Protein AF-A0A413F8E6-F1 (afdb_monomer_lite)

Secondary structure (DSSP, 8-state):
-----SSSHHHHHHHHHHHHHHHHHHHHHHHHHHHHHHHHHHHHHHHHHHHHHHHHHHHHHHHHHHHHHHHHHHHHHHHHHHHHHHHHHHHHHHHHHHHHHHTT-HHHHHHHHHHHHHHHHHHHHHHTTSS-EEEETTEEEETTS-EEEESSS-THHHHHHHHHHTTS-HHHHHHHHHTT-EEEEEES-SEEEEETTEEEEESEEEETTTTEEEEEE-GGGTTHIIIIIIHHHHHHHHHHHTTSGGGSHHHHHHHHHHHHHHTT-GGGTTTHHHHTS-HHHHHHHHHHHHHH-HHHHHHH-HHHHHHHHHHHTTT-

Structure (mmCIF, N/CA/C/O backbone):
data_AF-A0A413F8E6-F1
#
_entry.id   AF-A0A413F8E6-F1
#
loop_
_atom_site.group_PDB
_atom_site.id
_atom_site.type_symbol
_atom_site.label_atom_id
_atom_site.label_alt_id
_atom_site.label_comp_id
_atom_site.label_asym_id
_atom_site.label_entity_id
_atom_site.label_seq_id
_atom_site.pdbx_PDB_ins_code
_atom_site.Cartn_x
_atom_site.Cartn_y
_atom_site.Cartn_z
_atom_site.occupancy
_atom_site.B_iso_or_equiv
_atom_site.auth_seq_id
_atom_site.auth_comp_id
_atom_site.auth_asym_id
_atom_site.auth_atom_id
_atom_site.pdbx_PDB_model_num
ATOM 1 N N . MET A 1 1 ? -100.009 40.152 126.227 1.00 40.09 1 MET A N 1
ATOM 2 C CA . MET A 1 1 ? -99.831 40.456 124.789 1.00 40.09 1 MET A CA 1
ATOM 3 C C . MET A 1 1 ? -98.619 39.690 124.263 1.00 40.09 1 MET A C 1
ATOM 5 O O . MET A 1 1 ? -97.500 40.041 124.607 1.00 40.09 1 MET A O 1
ATOM 9 N N . ARG A 1 2 ? -98.815 38.604 123.505 1.00 42.22 2 ARG A N 1
ATOM 10 C CA . ARG A 1 2 ? -97.745 37.887 122.786 1.00 42.22 2 ARG A CA 1
ATOM 11 C C . ARG A 1 2 ? -98.298 37.421 121.445 1.00 42.22 2 ARG A C 1
ATOM 13 O O . ARG A 1 2 ? -99.285 36.700 121.425 1.00 42.22 2 ARG A O 1
ATOM 20 N N . GLY A 1 3 ? -97.643 37.813 120.359 1.00 42.00 3 GLY A N 1
ATOM 21 C CA . GLY A 1 3 ? -97.913 37.279 119.028 1.00 42.00 3 GLY A CA 1
ATOM 22 C C . GLY A 1 3 ? -97.563 38.279 117.943 1.00 42.00 3 GLY A C 1
ATOM 23 O O . GLY A 1 3 ? -98.429 39.039 117.563 1.00 42.00 3 GLY A O 1
ATOM 24 N N . PHE A 1 4 ? -96.312 38.290 117.478 1.00 45.22 4 PHE A N 1
ATOM 25 C CA . PHE A 1 4 ? -95.905 38.770 116.146 1.00 45.22 4 PHE A CA 1
ATOM 26 C C . PHE A 1 4 ? -94.392 38.541 116.000 1.00 45.22 4 PHE A C 1
ATOM 28 O O . PHE A 1 4 ? -93.613 39.382 116.427 1.00 45.22 4 PHE A O 1
ATOM 35 N N . ARG A 1 5 ? -93.968 37.375 115.483 1.00 46.56 5 ARG A N 1
ATOM 36 C CA . ARG A 1 5 ? -92.623 37.092 114.912 1.00 46.56 5 ARG A CA 1
ATOM 37 C C . ARG A 1 5 ? -92.537 35.608 114.514 1.00 46.56 5 ARG A C 1
ATOM 39 O O . ARG A 1 5 ? -91.960 34.803 115.228 1.00 46.56 5 ARG A O 1
ATOM 46 N N . ALA A 1 6 ? -93.168 35.224 113.404 1.00 45.97 6 ALA A N 1
ATOM 47 C CA . ALA A 1 6 ? -92.981 33.875 112.837 1.00 45.97 6 ALA A CA 1
ATOM 48 C C . ALA A 1 6 ? -93.139 33.780 111.305 1.00 45.97 6 ALA A C 1
ATOM 50 O O . ALA A 1 6 ? -92.842 32.739 110.736 1.00 45.97 6 ALA A O 1
ATOM 51 N N . LYS A 1 7 ? -93.571 34.839 110.599 1.00 47.84 7 LYS A N 1
ATOM 52 C CA . LYS A 1 7 ? -93.901 34.745 109.160 1.00 47.84 7 LYS A CA 1
ATOM 53 C C . LYS A 1 7 ? -92.809 35.198 108.176 1.00 47.84 7 LYS A C 1
ATOM 55 O O . LYS A 1 7 ? -92.974 34.976 106.986 1.00 47.84 7 LYS A O 1
ATOM 60 N N . TYR A 1 8 ? -91.686 35.759 108.635 1.00 47.84 8 TYR A N 1
ATOM 61 C CA . TYR A 1 8 ? -90.626 36.271 107.740 1.00 47.84 8 TYR A CA 1
ATOM 62 C C . TYR A 1 8 ? -89.429 35.320 107.533 1.00 47.84 8 TYR A C 1
ATOM 64 O O . TYR A 1 8 ? -88.616 35.562 106.650 1.00 47.84 8 TYR A O 1
ATOM 72 N N . GLY A 1 9 ? -89.323 34.223 108.294 1.00 43.31 9 GLY A N 1
ATOM 73 C CA . GLY A 1 9 ? -88.196 33.280 108.181 1.00 43.31 9 GLY A CA 1
ATOM 74 C C . GLY A 1 9 ? -88.342 32.234 107.069 1.00 43.31 9 GLY A C 1
ATOM 75 O O . GLY A 1 9 ? -87.343 31.791 106.513 1.00 43.31 9 GLY A O 1
ATOM 76 N N . ALA A 1 10 ? -89.574 31.858 106.710 1.00 48.38 10 ALA A N 1
ATOM 77 C CA . ALA A 1 10 ? -89.819 30.761 105.771 1.00 48.38 10 ALA A CA 1
ATOM 78 C C . ALA A 1 10 ? -89.555 31.144 104.302 1.00 48.38 10 ALA A C 1
ATOM 80 O O . ALA A 1 10 ? -88.952 30.363 103.578 1.00 48.38 10 ALA A O 1
ATOM 81 N N . GLY A 1 11 ? -89.934 32.358 103.875 1.00 47.66 11 GLY A N 1
ATOM 82 C CA . GLY A 1 11 ? -89.784 32.796 102.477 1.00 47.66 11 GLY A CA 1
ATOM 83 C C . GLY A 1 11 ? -88.332 33.025 102.039 1.00 47.66 11 GLY A C 1
ATOM 84 O O . GLY A 1 11 ? -87.973 32.727 100.901 1.00 47.66 11 GLY A O 1
ATOM 85 N N . ILE A 1 12 ? -87.480 33.494 102.957 1.00 54.41 12 ILE A N 1
ATOM 86 C CA . ILE A 1 12 ? -86.051 33.735 102.698 1.00 54.41 12 ILE A CA 1
ATOM 87 C C . ILE A 1 12 ? -85.300 32.403 102.554 1.00 54.41 12 ILE A C 1
ATOM 89 O O . ILE A 1 12 ? -84.451 32.265 101.676 1.00 54.41 12 ILE A O 1
ATOM 93 N N . LEU A 1 13 ? -85.658 31.397 103.361 1.00 50.94 13 LEU A N 1
ATOM 94 C CA . LEU A 1 13 ? -85.017 30.082 103.329 1.00 50.94 13 LEU A CA 1
ATOM 95 C C . LEU A 1 13 ? -85.320 29.322 102.025 1.00 50.94 13 LEU A C 1
ATOM 97 O O . LEU A 1 13 ? -84.423 28.725 101.435 1.00 50.94 13 LEU A O 1
ATOM 101 N N . THR A 1 14 ? -86.562 29.391 101.534 1.00 55.16 14 THR A N 1
ATOM 102 C CA . THR A 1 14 ? -86.954 28.777 100.253 1.00 55.16 14 THR A CA 1
ATOM 103 C C . THR A 1 14 ? -86.332 29.471 99.041 1.00 55.16 14 THR A C 1
ATOM 105 O O . THR A 1 14 ? -85.928 28.791 98.101 1.00 55.16 14 THR A O 1
ATOM 108 N N . GLY A 1 15 ? -86.194 30.803 99.062 1.00 51.78 15 GLY A N 1
ATOM 109 C CA . GLY A 1 15 ? -85.531 31.546 97.982 1.00 51.78 15 GLY A CA 1
ATOM 110 C C . GLY A 1 15 ? -84.029 31.256 97.893 1.00 51.78 15 GLY A C 1
ATOM 111 O O . GLY A 1 15 ? -83.499 31.073 96.799 1.00 51.78 15 GLY A O 1
ATOM 112 N N . LEU A 1 16 ? -83.355 31.135 99.042 1.00 54.03 16 LEU A N 1
ATOM 113 C CA . LEU A 1 16 ? -81.929 30.796 99.104 1.00 54.03 16 LEU A CA 1
ATOM 114 C C . LEU A 1 16 ? -81.643 29.359 98.649 1.00 54.03 16 LEU A C 1
ATOM 116 O O . LEU A 1 16 ? -80.657 29.138 97.951 1.00 54.03 16 LEU A O 1
ATOM 120 N N . MET A 1 17 ? -82.508 28.391 98.978 1.00 52.16 17 MET A N 1
ATOM 121 C CA . MET A 1 17 ? -82.349 27.016 98.487 1.00 52.16 17 MET A CA 1
ATOM 122 C C . MET A 1 17 ? -82.564 26.901 96.975 1.00 52.16 17 MET A C 1
ATOM 124 O O . MET A 1 17 ? -81.787 26.226 96.305 1.00 52.16 17 MET A O 1
ATOM 128 N N . ALA A 1 18 ? -83.569 27.582 96.416 1.00 53.00 18 ALA A N 1
ATOM 129 C CA . ALA A 1 18 ? -83.798 27.577 94.970 1.00 53.00 18 ALA A CA 1
ATOM 130 C C . ALA A 1 18 ? -82.623 28.21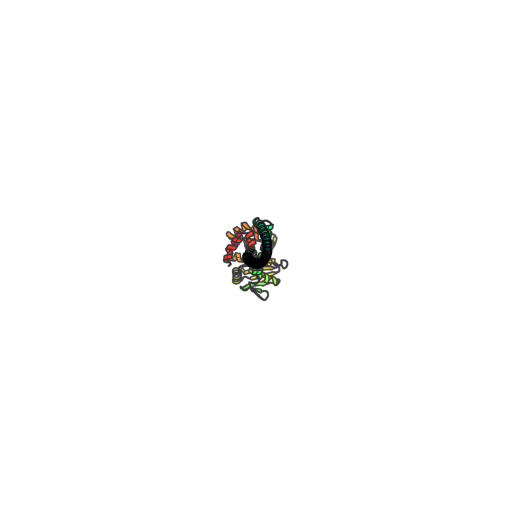7 94.206 1.00 53.00 18 ALA A C 1
ATOM 132 O O . ALA A 1 18 ? -82.167 27.665 93.207 1.00 53.00 18 ALA A O 1
ATOM 133 N N . ALA A 1 19 ? -82.073 29.325 94.715 1.00 54.56 19 ALA A N 1
ATOM 134 C CA . ALA A 1 19 ? -80.882 29.953 94.147 1.00 54.56 19 ALA A CA 1
ATOM 135 C C . ALA A 1 19 ? -79.641 29.048 94.248 1.00 54.56 19 ALA A C 1
ATOM 137 O O . ALA A 1 19 ? -78.890 28.939 93.284 1.00 54.56 19 ALA A O 1
ATOM 138 N N . ALA A 1 20 ? -79.446 28.344 95.368 1.00 54.16 20 ALA A N 1
ATOM 139 C CA . ALA A 1 20 ? -78.333 27.410 95.537 1.00 54.16 20 ALA A CA 1
ATOM 140 C C . ALA A 1 20 ? -78.411 26.216 94.568 1.00 54.16 20 ALA A C 1
ATOM 142 O O . ALA A 1 20 ? -77.397 25.838 93.986 1.00 54.16 20 ALA A O 1
ATOM 143 N N . VAL A 1 21 ? -79.606 25.659 94.339 1.00 55.94 21 VAL A N 1
ATOM 144 C CA . VAL A 1 21 ? -79.819 24.560 93.380 1.00 55.94 21 VAL A CA 1
ATOM 145 C C . VAL A 1 21 ? -79.590 25.024 91.940 1.00 55.94 21 VAL A C 1
ATOM 147 O O . VAL A 1 21 ? -78.947 24.315 91.171 1.00 55.94 21 VAL A O 1
ATOM 150 N N . VAL A 1 22 ? -80.044 26.227 91.578 1.00 54.88 22 VAL A N 1
ATOM 151 C CA . VAL A 1 22 ? -79.803 26.806 90.246 1.00 54.88 22 VAL A CA 1
ATOM 152 C C . VAL A 1 22 ? -78.316 27.116 90.037 1.00 54.88 22 VAL A C 1
ATOM 154 O O . VAL A 1 22 ? -77.774 26.779 88.989 1.00 54.88 22 VAL A O 1
ATOM 15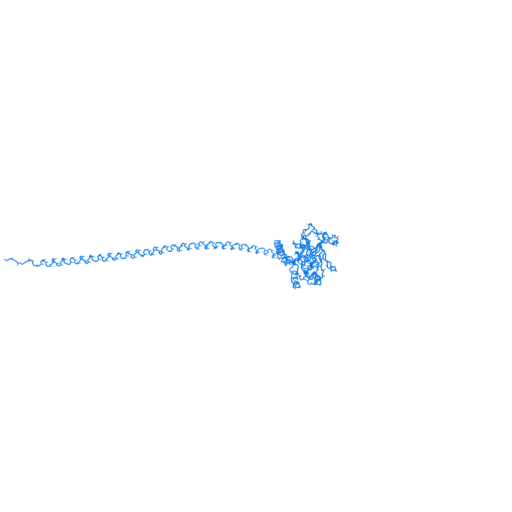7 N N . CYS A 1 23 ? -77.620 27.664 91.036 1.00 53.12 23 CYS A N 1
ATOM 158 C CA . CYS A 1 23 ? -76.175 27.901 90.960 1.00 53.12 23 CYS A CA 1
ATOM 159 C C . CYS A 1 23 ? -75.368 26.596 90.853 1.00 53.12 23 CYS A C 1
ATOM 161 O O . CYS A 1 23 ? -74.411 26.539 90.084 1.00 53.12 23 CYS A O 1
ATOM 163 N N . LEU A 1 24 ? -75.765 25.535 91.567 1.00 52.25 24 LEU A N 1
ATOM 164 C CA . LEU A 1 24 ? -75.141 24.211 91.454 1.00 52.25 24 LEU A CA 1
ATOM 165 C C . LEU A 1 24 ? -75.421 23.551 90.096 1.00 52.25 24 LEU A C 1
ATOM 167 O O . LEU A 1 24 ? -74.525 22.935 89.526 1.00 52.25 24 LEU A O 1
ATOM 171 N N . ALA A 1 25 ? -76.626 23.716 89.544 1.00 53.84 25 ALA A N 1
ATOM 172 C CA . ALA A 1 25 ? -76.980 23.208 88.220 1.00 53.84 25 ALA A CA 1
ATOM 173 C C . ALA A 1 25 ? -76.239 23.950 87.092 1.00 53.84 25 ALA A C 1
ATOM 175 O O . ALA A 1 25 ? -75.743 23.313 86.166 1.00 53.84 25 ALA A O 1
ATOM 176 N N . ILE A 1 26 ? -76.102 25.278 87.189 1.00 57.34 26 ILE A N 1
ATOM 177 C CA . ILE A 1 26 ? -75.345 26.095 86.227 1.00 57.34 26 ILE A CA 1
ATOM 178 C C . ILE A 1 26 ? -73.843 25.795 86.325 1.00 57.34 26 ILE A C 1
ATOM 180 O O . ILE A 1 26 ? -73.202 25.598 85.296 1.00 57.34 26 ILE A O 1
ATOM 184 N N . GLY A 1 27 ? -73.291 25.690 87.540 1.00 57.28 27 GLY A N 1
ATOM 185 C CA . GLY A 1 27 ? -71.887 25.327 87.753 1.00 57.28 27 GLY A CA 1
ATOM 186 C C . GLY A 1 27 ? -71.560 23.907 87.279 1.00 57.28 27 GLY A C 1
ATOM 187 O O . GLY A 1 27 ? -70.528 23.690 86.648 1.00 57.28 27 GLY A O 1
ATOM 188 N N . GLY A 1 28 ? -72.470 22.952 87.501 1.00 57.50 28 GLY A N 1
ATOM 189 C CA . GLY A 1 28 ? -72.354 21.586 86.984 1.00 57.50 28 GLY A CA 1
ATOM 190 C C . GLY A 1 28 ? -72.441 21.514 85.457 1.00 57.50 28 GLY A C 1
ATOM 191 O O . GLY A 1 28 ? -71.653 20.807 84.834 1.00 57.50 28 GLY A O 1
ATOM 192 N N . TYR A 1 29 ? -73.338 22.288 84.838 1.00 59.06 29 TYR A N 1
ATOM 193 C CA . TYR A 1 29 ? -73.457 22.371 83.379 1.00 59.06 29 TYR A CA 1
ATOM 194 C C . TYR A 1 29 ? -72.241 23.052 82.735 1.00 59.06 29 TYR A C 1
ATOM 196 O O . TYR A 1 29 ? -71.747 22.580 81.714 1.00 59.06 29 TYR A O 1
ATOM 204 N N . GLN A 1 30 ? -71.699 24.109 83.349 1.00 61.72 30 GLN A N 1
ATOM 205 C CA . GLN A 1 30 ? -70.460 24.745 82.892 1.00 61.72 30 GLN A CA 1
ATOM 206 C C . GLN A 1 30 ? -69.264 23.787 82.983 1.00 61.72 30 GLN A C 1
ATOM 208 O O . GLN A 1 30 ? -68.543 23.641 81.997 1.00 61.72 30 GLN A O 1
ATOM 213 N N . ALA A 1 31 ? -69.100 23.063 84.095 1.00 62.00 31 ALA A N 1
ATOM 214 C CA . ALA A 1 31 ? -68.043 22.059 84.249 1.00 62.00 31 ALA A CA 1
ATOM 215 C C . ALA A 1 31 ? -68.184 20.888 83.255 1.00 62.00 31 ALA A C 1
ATOM 217 O O . ALA A 1 31 ? -67.192 20.420 82.692 1.00 62.00 31 ALA A O 1
ATOM 218 N N . TYR A 1 32 ? -69.415 20.445 82.982 1.00 61.56 32 TYR A N 1
ATOM 219 C CA . TYR A 1 32 ? -69.702 19.434 81.963 1.00 61.56 32 TYR A CA 1
ATOM 220 C C . TYR A 1 32 ? -69.404 19.943 80.541 1.00 61.56 32 TYR A C 1
ATOM 222 O O . TYR A 1 32 ? -68.789 19.243 79.744 1.00 61.56 32 TYR A O 1
ATOM 230 N N . SER A 1 33 ? -69.764 21.192 80.228 1.00 69.06 33 SER A N 1
ATOM 231 C CA . SER A 1 33 ? -69.481 21.789 78.916 1.00 69.06 33 SER A CA 1
ATOM 232 C C . SER A 1 33 ? -67.978 21.971 78.664 1.00 69.06 33 SER A C 1
ATOM 234 O O . SER A 1 33 ? -67.506 21.679 77.571 1.00 69.06 33 SER A O 1
ATOM 236 N N . GLN A 1 34 ? -67.210 22.359 79.690 1.00 70.81 34 GLN A N 1
ATOM 237 C CA . GLN A 1 34 ? -65.753 22.501 79.608 1.00 70.81 34 GLN A CA 1
ATOM 238 C C . GLN A 1 34 ? -65.044 21.150 79.456 1.00 70.81 34 GLN A C 1
ATOM 240 O O . GLN A 1 34 ? -64.086 21.041 78.695 1.00 70.81 34 GLN A O 1
ATOM 245 N N . THR A 1 35 ? -65.518 20.106 80.141 1.00 69.12 35 THR A N 1
ATOM 246 C CA . THR A 1 35 ? -64.958 18.749 80.001 1.00 69.12 35 THR A CA 1
ATOM 247 C C . THR A 1 35 ? -65.273 18.135 78.638 1.00 69.12 35 THR A C 1
ATOM 249 O O . THR A 1 35 ? -64.399 17.503 78.049 1.00 69.12 35 THR A O 1
ATOM 252 N N . LEU A 1 36 ? -66.469 18.374 78.095 1.00 71.62 36 LEU A N 1
ATOM 253 C CA . LEU A 1 36 ? -66.832 17.945 76.743 1.00 71.62 36 LEU A CA 1
ATOM 254 C C . LEU A 1 36 ? -65.993 18.659 75.671 1.00 71.62 36 LEU A C 1
ATOM 256 O O . LEU A 1 36 ? -65.520 18.020 74.733 1.00 71.62 36 LEU A O 1
ATOM 260 N N . GLN A 1 37 ? -65.762 19.964 75.832 1.00 73.62 37 GLN A N 1
ATOM 261 C CA . GLN A 1 37 ? -64.910 20.744 74.933 1.00 73.62 37 GLN A CA 1
ATOM 262 C C . GLN A 1 37 ? -63.448 20.267 74.984 1.00 73.62 37 GLN A C 1
ATOM 264 O O . GLN A 1 37 ? -62.845 20.030 73.941 1.00 73.62 37 GLN A O 1
ATOM 269 N N . ALA A 1 38 ? -62.912 20.002 76.180 1.00 67.12 38 ALA A N 1
ATOM 270 C CA . ALA A 1 38 ? -61.570 19.441 76.344 1.00 67.12 38 ALA A CA 1
ATOM 271 C C . ALA A 1 38 ? -61.426 18.037 75.721 1.00 67.12 38 ALA A C 1
ATOM 273 O O . ALA A 1 38 ? -60.371 17.698 75.189 1.00 67.12 38 ALA A O 1
ATOM 274 N N . GLN A 1 39 ? -62.480 17.213 75.751 1.00 69.31 39 GLN A N 1
ATOM 275 C CA . GLN A 1 39 ? -62.485 15.911 75.073 1.00 69.31 39 GLN A CA 1
ATOM 276 C C . GLN A 1 39 ? -62.471 16.049 73.547 1.00 69.31 39 GLN A C 1
ATOM 278 O O . GLN A 1 39 ? -61.770 15.290 72.881 1.00 69.31 39 GLN A O 1
ATOM 283 N N . GLN A 1 40 ? -63.206 17.016 72.994 1.00 72.50 40 GLN A N 1
ATOM 284 C CA . GLN A 1 40 ? -63.197 17.295 71.556 1.00 72.50 40 GLN A CA 1
ATOM 285 C C . GLN A 1 40 ? -61.833 17.814 71.086 1.00 72.50 40 GLN A C 1
ATOM 287 O O . GLN A 1 40 ? -61.318 17.339 70.076 1.00 72.50 40 GLN A O 1
ATOM 292 N N . GLU A 1 41 ? -61.223 18.727 71.844 1.00 72.81 41 GLU A N 1
ATOM 293 C CA . GLU A 1 41 ? -59.879 19.245 71.566 1.00 72.81 41 GLU A CA 1
ATOM 294 C C . GLU A 1 41 ? -58.824 18.133 71.630 1.00 72.81 41 GLU A C 1
ATOM 296 O O . GLU A 1 41 ? -57.985 18.031 70.738 1.00 72.81 41 GLU A O 1
ATOM 301 N N . LEU A 1 42 ? -58.897 17.242 72.627 1.00 70.81 42 LEU A N 1
ATOM 302 C CA . LEU A 1 42 ? -57.990 16.097 72.742 1.00 70.81 42 LEU A CA 1
ATOM 303 C C . LEU A 1 42 ? -58.108 15.140 71.547 1.00 70.81 42 LEU A C 1
ATOM 305 O O . LEU A 1 42 ? -57.097 14.625 71.070 1.00 70.81 42 LEU A O 1
ATOM 309 N N . GLU A 1 43 ? -59.322 14.890 71.060 1.00 73.25 43 GLU A N 1
ATOM 310 C CA . GLU A 1 43 ? -59.543 13.993 69.923 1.00 73.25 43 GLU A CA 1
ATOM 311 C C . GLU A 1 43 ? -59.032 14.606 68.609 1.00 73.25 43 GLU A C 1
ATOM 313 O O . GLU A 1 43 ? -58.372 13.922 67.826 1.00 73.25 43 GLU A O 1
ATOM 318 N N . GLN A 1 44 ? -59.227 15.916 68.414 1.00 75.00 44 GLN A N 1
ATOM 319 C CA . GLN A 1 44 ? -58.622 16.664 67.304 1.00 75.00 44 GLN A CA 1
ATOM 320 C C . GLN A 1 44 ? -57.092 16.653 67.373 1.00 75.00 44 GLN A C 1
ATOM 322 O O . GLN A 1 44 ? -56.422 16.488 66.350 1.00 75.00 44 GLN A O 1
ATOM 327 N N . LEU A 1 45 ? -56.526 16.781 68.576 1.00 73.75 45 LEU A N 1
ATOM 328 C CA . LEU A 1 45 ? -55.081 16.740 68.774 1.00 73.75 45 LEU A CA 1
ATOM 329 C C . LEU A 1 45 ? -54.514 15.361 68.430 1.00 73.75 45 LEU A C 1
ATOM 331 O O . LEU A 1 45 ? -53.522 15.282 67.719 1.00 73.75 45 LEU A O 1
ATOM 335 N N . LYS A 1 46 ? -55.169 14.272 68.852 1.00 71.69 46 LYS A N 1
ATOM 336 C CA . LYS A 1 46 ? -54.774 12.903 68.471 1.00 71.69 46 LYS A CA 1
ATOM 337 C C . LYS A 1 46 ? -54.834 12.684 66.965 1.00 71.69 46 LYS A C 1
ATOM 339 O O . LYS A 1 46 ? -53.963 12.022 66.415 1.00 71.69 46 LYS A O 1
ATOM 344 N N . GLN A 1 47 ? -55.859 13.215 66.303 1.00 79.69 47 GLN A N 1
ATOM 345 C CA . GLN A 1 47 ? -55.991 13.099 64.854 1.00 79.69 47 GLN A CA 1
ATOM 346 C C . GLN A 1 47 ? -54.887 13.879 64.131 1.00 79.69 47 GLN A C 1
ATOM 348 O O . GLN A 1 47 ? -54.310 13.372 63.175 1.00 79.69 47 GLN A O 1
ATOM 353 N N . THR A 1 48 ? -54.541 15.062 64.641 1.00 78.69 48 THR A N 1
ATOM 354 C CA . THR A 1 48 ? -53.421 15.867 64.137 1.00 78.69 48 THR A CA 1
ATOM 355 C C . THR A 1 48 ? -52.084 15.169 64.375 1.00 78.69 48 THR A C 1
ATOM 357 O O . THR A 1 48 ? -51.249 15.148 63.482 1.00 78.69 48 THR A O 1
ATOM 360 N N . VAL A 1 49 ? -51.878 14.569 65.552 1.00 78.38 49 VAL A N 1
ATOM 361 C CA . VAL A 1 49 ? -50.665 13.797 65.864 1.00 78.38 49 VAL A CA 1
ATOM 362 C C . VAL A 1 49 ? -50.525 12.621 64.907 1.00 78.38 49 VAL A C 1
ATOM 364 O O . VAL A 1 49 ? -49.468 12.489 64.312 1.00 78.38 49 VAL A O 1
ATOM 367 N N . ARG A 1 50 ? -51.594 11.854 64.663 1.00 78.81 50 ARG A N 1
ATOM 368 C CA . ARG A 1 50 ? -51.567 10.756 63.682 1.00 78.81 50 ARG A CA 1
ATOM 369 C C . ARG A 1 50 ? -51.240 11.238 62.274 1.00 78.81 50 ARG A C 1
ATOM 371 O O . ARG A 1 50 ? -50.383 10.665 61.629 1.00 78.81 50 ARG A O 1
ATOM 378 N N . GLN A 1 51 ? -51.860 12.330 61.825 1.00 84.50 51 GLN A N 1
ATOM 379 C CA . GLN A 1 51 ? -51.527 12.922 60.524 1.00 84.50 51 GLN A CA 1
ATOM 380 C C . GLN A 1 51 ? -50.063 13.360 60.447 1.00 84.50 51 GLN A C 1
ATOM 382 O O . GLN A 1 51 ? -49.435 13.213 59.408 1.00 84.50 51 GLN A O 1
ATOM 387 N N . LYS A 1 52 ? -49.514 13.899 61.540 1.00 78.06 52 LYS A N 1
ATOM 388 C CA . LYS A 1 52 ? -48.107 14.297 61.604 1.00 78.06 52 LYS A CA 1
ATOM 389 C C . LYS A 1 52 ? -47.165 13.102 61.673 1.00 78.06 52 LYS A C 1
ATOM 391 O O . LYS A 1 52 ? -46.085 13.203 61.116 1.00 78.06 52 LYS A O 1
ATOM 396 N N . GLU A 1 53 ? -47.557 12.011 62.322 1.00 80.88 53 GLU A N 1
ATOM 397 C CA . GLU A 1 53 ? -46.827 10.738 62.306 1.00 80.88 53 GLU A CA 1
ATOM 398 C C . GLU A 1 53 ? -46.802 10.159 60.883 1.00 80.88 53 GLU A C 1
ATOM 400 O O . GLU A 1 53 ? -45.720 9.899 60.370 1.00 80.88 53 GLU A O 1
ATOM 405 N N . ASP A 1 54 ? -47.949 10.107 60.196 1.00 85.81 54 ASP A N 1
ATOM 406 C CA . ASP A 1 54 ? -48.046 9.640 58.805 1.00 85.81 54 ASP A CA 1
ATOM 407 C C . ASP A 1 54 ? -47.219 10.518 57.835 1.00 85.81 54 ASP A C 1
ATOM 409 O O . ASP A 1 54 ? -46.536 10.012 56.945 1.00 85.81 54 ASP A O 1
ATOM 413 N N . GLU A 1 55 ? -47.249 11.849 58.002 1.00 82.06 55 GLU A N 1
ATOM 414 C CA . GLU A 1 55 ? -46.410 12.780 57.227 1.00 82.06 55 GLU A CA 1
ATOM 415 C C . GLU A 1 55 ? -44.911 12.565 57.497 1.00 82.06 55 GLU A C 1
ATOM 417 O O . GLU A 1 55 ? -44.091 12.709 56.590 1.00 82.06 55 GLU A O 1
ATOM 422 N N . LEU A 1 56 ? -44.540 12.248 58.739 1.00 82.75 56 LEU A N 1
ATOM 423 C CA . LEU A 1 56 ? -43.147 12.052 59.137 1.00 82.75 56 LEU A CA 1
ATOM 424 C C . LEU A 1 56 ? -42.596 10.724 58.612 1.00 82.75 56 LEU A C 1
ATOM 426 O O . LEU A 1 56 ? -41.449 10.691 58.169 1.00 82.75 56 LEU A O 1
ATOM 430 N N . ASP A 1 57 ? -43.424 9.680 58.593 1.00 87.56 57 ASP A N 1
ATOM 431 C CA . ASP A 1 57 ? -43.106 8.397 57.965 1.00 87.56 57 ASP A CA 1
ATOM 432 C C . ASP A 1 57 ? -42.904 8.576 56.451 1.00 87.56 57 ASP A C 1
ATOM 434 O O . ASP A 1 57 ? -41.869 8.180 55.916 1.00 87.56 57 ASP A O 1
ATOM 438 N N . HIS A 1 58 ? -43.802 9.298 55.769 1.00 86.56 58 HIS A N 1
ATOM 439 C CA . HIS A 1 58 ? -43.651 9.588 54.337 1.00 86.56 58 HIS A CA 1
ATOM 440 C C . HIS A 1 58 ? -42.376 10.389 54.019 1.00 86.56 58 HIS A C 1
ATOM 442 O O . HIS A 1 58 ? -41.671 10.100 53.053 1.00 86.56 58 HIS A O 1
ATOM 448 N N . LEU A 1 59 ? -42.055 11.412 54.817 1.00 80.19 59 LEU A N 1
ATOM 449 C CA . LEU A 1 59 ? -40.825 12.195 54.641 1.00 80.19 59 LEU A CA 1
ATOM 450 C C . LEU A 1 59 ? -39.565 11.374 54.944 1.00 80.19 59 LEU A C 1
ATOM 452 O O . LEU A 1 59 ? -38.508 11.631 54.363 1.00 80.19 59 LEU A O 1
ATOM 456 N N . SER A 1 60 ? -39.657 10.407 55.859 1.00 85.19 60 SER A N 1
ATOM 457 C CA . SER A 1 60 ? -38.574 9.466 56.135 1.00 85.19 60 SER A CA 1
ATOM 458 C C . SER A 1 60 ? -38.303 8.580 54.919 1.00 85.19 60 SER A C 1
ATOM 460 O O . SER A 1 60 ? -37.145 8.456 54.513 1.00 85.19 60 SER A O 1
ATOM 462 N N . ASP A 1 61 ? -39.355 8.043 54.300 1.00 87.69 61 ASP A N 1
ATOM 463 C CA . ASP A 1 61 ? -39.256 7.223 53.090 1.00 87.69 61 ASP A CA 1
ATOM 464 C C . ASP A 1 61 ? -38.688 8.027 51.906 1.00 87.69 61 ASP A C 1
ATOM 466 O O . ASP A 1 61 ? -37.760 7.576 51.232 1.00 87.69 61 ASP A O 1
ATOM 470 N N . GLU A 1 62 ? -39.162 9.261 51.687 1.00 84.06 62 GLU A N 1
ATOM 471 C CA . GLU A 1 62 ? -38.615 10.152 50.649 1.00 84.06 62 GLU A CA 1
ATOM 472 C C . GLU A 1 62 ? -37.135 10.470 50.878 1.00 84.06 62 GLU A C 1
ATOM 474 O O . GLU A 1 62 ? -36.341 10.496 49.936 1.00 84.06 62 GLU A O 1
ATOM 479 N N . ARG A 1 63 ? -36.737 10.704 52.133 1.00 82.44 63 ARG A N 1
ATOM 480 C CA . ARG A 1 63 ? -35.339 10.975 52.473 1.00 82.44 63 ARG A CA 1
ATOM 481 C C . ARG A 1 63 ? -34.449 9.763 52.211 1.00 82.44 63 ARG A C 1
ATOM 483 O O . ARG A 1 63 ? -33.310 9.949 51.786 1.00 82.44 63 ARG A O 1
ATOM 490 N N . GLN A 1 64 ? -34.939 8.553 52.474 1.00 85.44 64 GLN A N 1
ATOM 491 C CA . GLN A 1 64 ? -34.202 7.331 52.169 1.00 85.44 64 GLN A CA 1
ATOM 492 C C . GLN A 1 64 ? -34.040 7.152 50.655 1.00 85.44 64 GLN A C 1
ATOM 494 O O . GLN A 1 64 ? -32.924 6.931 50.194 1.00 85.44 64 GLN A O 1
ATOM 499 N N . LEU A 1 65 ? -35.111 7.352 49.883 1.00 86.06 65 LEU A N 1
ATOM 500 C CA . LEU A 1 65 ? -35.063 7.271 48.423 1.00 86.06 65 LEU A CA 1
ATOM 501 C C . LEU A 1 65 ? -34.082 8.290 47.820 1.00 86.06 65 LEU A C 1
ATOM 503 O O . LEU A 1 65 ? -33.308 7.958 46.926 1.00 86.06 65 LEU A O 1
ATOM 507 N N . LEU A 1 66 ? -34.079 9.528 48.325 1.00 80.75 66 LEU A N 1
ATOM 508 C CA . LEU A 1 66 ? -33.130 10.557 47.894 1.00 80.75 66 LEU A CA 1
ATOM 509 C C . LEU A 1 66 ? -31.678 10.189 48.227 1.00 80.75 66 LEU A C 1
ATOM 511 O O . LEU A 1 66 ? -30.788 10.500 47.441 1.00 80.75 66 LEU A O 1
ATOM 515 N N . ALA A 1 67 ? -31.428 9.539 49.367 1.00 81.31 67 ALA A N 1
ATOM 516 C CA . ALA A 1 67 ? -30.090 9.072 49.726 1.00 81.31 67 ALA A CA 1
ATOM 517 C C . ALA A 1 67 ? -29.606 7.967 48.772 1.00 81.31 67 ALA A C 1
ATOM 519 O O . ALA A 1 67 ? -28.491 8.054 48.271 1.00 81.31 67 ALA A O 1
ATOM 520 N N . GLU A 1 68 ? -30.466 6.999 48.447 1.00 84.75 68 GLU A N 1
ATOM 521 C CA . GLU A 1 68 ? -30.159 5.937 47.477 1.00 84.75 68 GLU A CA 1
ATOM 522 C C . GLU A 1 68 ? -29.869 6.515 46.078 1.00 84.75 68 GLU A C 1
ATOM 524 O O . GLU A 1 68 ? -28.882 6.149 45.444 1.00 84.75 68 GLU A O 1
ATOM 529 N N . GLN A 1 69 ? -30.661 7.496 45.626 1.00 83.19 69 GLN A N 1
ATOM 530 C CA . GLN A 1 69 ? -30.415 8.200 44.360 1.00 83.19 69 GLN A CA 1
ATOM 531 C C . GLN A 1 69 ? -29.108 9.004 44.366 1.00 83.19 69 GLN A C 1
ATOM 533 O O . GLN A 1 69 ? -28.436 9.092 43.338 1.00 83.19 69 GLN A O 1
ATOM 538 N N . MET A 1 70 ? -28.741 9.614 45.498 1.00 74.50 70 MET A N 1
ATOM 539 C CA . MET A 1 70 ? -27.462 10.317 45.634 1.00 74.50 70 MET A CA 1
ATOM 540 C C . MET A 1 70 ? -26.274 9.353 45.559 1.00 74.50 70 MET A C 1
ATOM 542 O O . MET A 1 70 ? -25.305 9.672 44.871 1.00 74.50 70 MET A O 1
ATOM 546 N N . ASP A 1 71 ? -26.367 8.185 46.199 1.00 81.19 71 ASP A N 1
ATOM 547 C CA . ASP A 1 71 ? -25.327 7.152 46.156 1.00 81.19 71 ASP A CA 1
ATOM 548 C C . ASP A 1 71 ? -25.141 6.601 44.727 1.00 81.19 71 ASP A C 1
ATOM 550 O O . ASP A 1 71 ? -24.009 6.446 44.257 1.00 81.19 71 ASP A O 1
ATOM 554 N N . GLU A 1 72 ? -26.235 6.362 43.990 1.00 81.31 72 GLU A N 1
ATOM 555 C CA . GLU A 1 72 ? -26.180 5.956 42.576 1.00 81.31 72 GLU A CA 1
ATOM 556 C C . GLU A 1 72 ? -25.518 7.024 41.692 1.00 81.31 72 GLU A C 1
ATOM 558 O O . GLU A 1 72 ? -24.657 6.708 40.864 1.00 81.31 72 GLU A O 1
ATOM 563 N N . LEU A 1 73 ? -25.866 8.299 41.894 1.00 78.56 73 LEU A N 1
ATOM 564 C CA . LEU A 1 73 ? -25.291 9.412 41.140 1.00 78.56 73 LEU A CA 1
ATOM 565 C C . LEU A 1 73 ? -23.798 9.608 41.456 1.00 78.56 73 LEU A C 1
ATOM 567 O O . LEU A 1 73 ? -23.011 9.941 40.564 1.00 78.56 73 LEU A O 1
ATOM 571 N N . GLU A 1 74 ? -23.386 9.403 42.711 1.00 82.12 74 GLU A N 1
ATOM 572 C CA . GLU A 1 74 ? -21.981 9.445 43.130 1.00 82.12 74 GLU A CA 1
ATOM 573 C C . GLU A 1 74 ? -21.175 8.304 42.488 1.00 82.12 74 GLU A C 1
ATOM 575 O O . GLU A 1 74 ? -20.076 8.529 41.972 1.00 82.12 74 GLU A O 1
ATOM 580 N N . ALA A 1 75 ? -21.744 7.098 42.418 1.00 78.44 75 ALA A N 1
ATOM 581 C CA . ALA A 1 75 ? -21.132 5.973 41.717 1.00 78.44 75 ALA A CA 1
ATOM 582 C C . ALA A 1 75 ? -20.996 6.237 40.204 1.00 78.44 75 ALA A C 1
ATOM 584 O O . ALA A 1 75 ? -19.932 5.993 39.623 1.00 78.44 75 ALA A O 1
ATOM 585 N N . GLU A 1 76 ? -22.033 6.787 39.562 1.00 81.44 76 GLU A N 1
ATOM 586 C CA . GLU A 1 76 ? -22.007 7.127 38.134 1.00 81.44 76 GLU A CA 1
ATOM 587 C C . GLU A 1 76 ? -20.989 8.238 37.830 1.00 81.44 76 GLU A C 1
A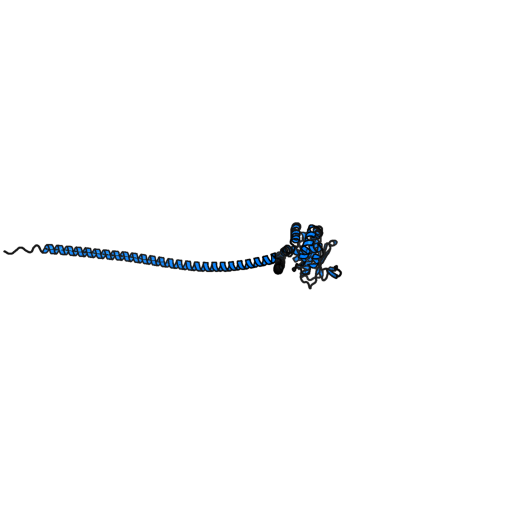TOM 589 O O . GLU A 1 76 ? -20.186 8.120 36.897 1.00 81.44 76 GLU A O 1
ATOM 594 N N . THR A 1 77 ? -20.955 9.297 38.643 1.00 79.69 77 THR A N 1
ATOM 595 C CA . THR A 1 77 ? -19.963 10.377 38.502 1.00 79.69 77 THR A CA 1
ATOM 596 C C . THR A 1 77 ? -18.540 9.895 38.779 1.00 79.69 77 THR A C 1
ATOM 598 O O . THR A 1 77 ? -17.615 10.306 38.072 1.00 79.69 77 THR A O 1
ATOM 601 N N . GLY A 1 78 ? -18.349 8.972 39.726 1.00 79.00 78 GLY A N 1
ATOM 602 C CA . GLY A 1 78 ? -17.081 8.275 39.943 1.00 79.00 78 GLY A CA 1
ATOM 603 C C . GLY A 1 78 ? -16.627 7.488 38.708 1.00 79.00 78 GLY A C 1
ATOM 604 O O . GLY A 1 78 ? -15.492 7.649 38.254 1.00 79.00 78 GLY A O 1
ATOM 605 N N . GLY A 1 79 ? -17.526 6.708 38.101 1.00 75.88 79 GLY A N 1
ATOM 606 C CA . GLY A 1 79 ? -17.251 5.968 36.864 1.00 75.88 79 GLY A CA 1
ATOM 607 C C . GLY A 1 79 ? -16.952 6.878 35.665 1.00 75.88 79 GLY A C 1
ATOM 608 O O . GLY A 1 79 ? -16.026 6.623 34.892 1.00 75.88 79 GLY A O 1
ATOM 609 N N . LEU A 1 80 ? -17.687 7.985 35.525 1.00 75.19 80 LEU A N 1
ATOM 610 C CA . LEU A 1 80 ? -17.423 9.015 34.515 1.00 75.19 80 LEU A CA 1
ATOM 611 C C . LEU A 1 80 ? -16.051 9.663 34.701 1.00 75.19 80 LEU A C 1
ATOM 613 O O . LEU A 1 80 ? -15.355 9.893 33.713 1.00 75.19 80 LEU A O 1
ATOM 617 N N . ARG A 1 81 ? -15.640 9.921 35.945 1.00 82.56 81 ARG A N 1
ATOM 618 C CA . ARG A 1 81 ? -14.332 10.501 36.259 1.00 82.56 81 ARG A CA 1
ATOM 619 C C . ARG A 1 81 ? -13.186 9.567 35.882 1.00 82.56 81 ARG A C 1
ATOM 621 O O . ARG A 1 81 ? -12.275 10.014 35.200 1.00 82.56 81 ARG A O 1
ATOM 628 N N . ILE A 1 82 ? -13.269 8.283 36.238 1.00 80.44 82 ILE A N 1
ATOM 629 C CA . ILE A 1 82 ? -12.261 7.277 35.854 1.00 80.44 82 ILE A CA 1
ATOM 630 C C . ILE A 1 82 ? -12.124 7.211 34.330 1.00 80.44 82 ILE A C 1
ATOM 632 O O . ILE A 1 82 ? -11.021 7.223 33.796 1.00 80.44 82 ILE A O 1
ATOM 636 N N . ARG A 1 83 ? -13.253 7.184 33.617 1.00 70.62 83 ARG A N 1
ATOM 637 C CA . ARG A 1 83 ? -13.270 7.135 32.152 1.00 70.62 83 ARG A CA 1
ATOM 638 C C . ARG A 1 83 ? -12.718 8.414 31.516 1.00 70.62 83 ARG A C 1
ATOM 640 O O . ARG A 1 83 ? -12.010 8.330 30.521 1.00 70.62 83 ARG A O 1
ATOM 647 N N . ARG A 1 84 ? -13.012 9.586 32.085 1.00 78.75 84 ARG A N 1
ATOM 648 C CA . ARG A 1 84 ? -12.408 10.859 31.667 1.00 78.75 84 ARG A CA 1
ATOM 649 C C . ARG A 1 84 ? -10.895 10.832 31.854 1.00 78.75 84 ARG A C 1
ATOM 651 O O . ARG A 1 84 ? -10.189 11.204 30.928 1.00 78.75 84 ARG A O 1
ATOM 658 N N . ASP A 1 85 ? -10.424 10.400 33.021 1.00 78.62 85 ASP A N 1
ATOM 659 C CA . ASP A 1 85 ? -8.996 10.354 33.335 1.00 78.62 85 ASP A CA 1
ATOM 660 C C . ASP A 1 85 ? -8.280 9.377 32.377 1.00 78.62 85 ASP A C 1
ATOM 662 O O . ASP A 1 85 ? -7.289 9.750 31.762 1.00 78.62 85 ASP A O 1
ATOM 666 N N . PHE A 1 86 ? -8.874 8.206 32.100 1.00 78.12 86 PHE A N 1
ATOM 667 C CA . PHE A 1 86 ? -8.394 7.278 31.066 1.00 78.12 86 PHE A CA 1
ATOM 668 C C . PHE A 1 86 ? -8.290 7.924 29.675 1.00 78.12 86 PHE A C 1
ATOM 670 O O . PHE A 1 86 ? -7.266 7.793 29.011 1.00 78.12 86 PHE A O 1
ATOM 677 N N . TYR A 1 87 ? -9.333 8.627 29.217 1.00 69.62 87 TYR A N 1
ATOM 678 C CA . TYR A 1 87 ? -9.296 9.289 27.909 1.00 69.62 87 TYR A CA 1
ATOM 679 C C . TYR A 1 87 ? -8.288 10.433 27.857 1.00 69.62 87 TYR A C 1
ATOM 681 O O . TYR A 1 87 ? -7.689 10.661 26.812 1.00 69.62 87 TYR A O 1
ATOM 689 N N . GLN A 1 88 ? -8.103 11.155 28.959 1.00 79.19 88 GLN A N 1
ATOM 690 C CA . GLN A 1 88 ? -7.137 12.240 29.041 1.00 79.19 88 GLN A CA 1
ATOM 691 C C . GLN A 1 88 ? -5.699 11.706 28.996 1.00 79.19 88 GLN A C 1
ATOM 693 O O . GLN A 1 88 ? -4.877 12.248 28.258 1.00 79.19 88 GLN A O 1
ATOM 698 N N . ASP A 1 89 ? -5.423 10.611 29.703 1.00 75.69 89 ASP A N 1
ATOM 699 C CA . ASP A 1 89 ? -4.136 9.919 29.639 1.00 75.69 89 ASP A CA 1
ATOM 700 C C . ASP A 1 89 ? -3.883 9.372 28.227 1.00 75.69 89 ASP A C 1
ATOM 702 O O . ASP A 1 89 ? -2.823 9.621 27.651 1.00 75.69 89 ASP A O 1
ATOM 706 N N . ALA A 1 90 ? -4.876 8.713 27.618 1.00 63.22 90 ALA A N 1
ATOM 707 C CA . ALA A 1 90 ? -4.780 8.227 26.242 1.00 63.22 90 ALA A CA 1
ATOM 708 C C . ALA A 1 90 ? -4.508 9.369 25.247 1.00 63.22 90 ALA A C 1
ATOM 710 O O . ALA A 1 90 ? -3.610 9.253 24.417 1.00 63.22 90 ALA A O 1
ATOM 711 N N . LEU A 1 91 ? -5.231 10.490 25.362 1.00 72.69 91 LEU A N 1
ATOM 712 C CA . LEU A 1 91 ? -5.029 11.672 24.520 1.00 72.69 91 LEU A CA 1
ATOM 713 C C . LEU A 1 91 ? -3.605 12.216 24.658 1.00 72.69 91 LEU A C 1
ATOM 715 O O . LEU A 1 91 ? -2.962 12.480 23.649 1.00 72.69 91 LEU A O 1
ATOM 719 N N . SER A 1 92 ? -3.090 12.317 25.886 1.00 75.12 92 SER A N 1
ATOM 720 C CA . SER A 1 92 ? -1.717 12.774 26.119 1.00 75.12 92 SER A CA 1
ATOM 721 C C . SER A 1 92 ? -0.673 11.843 25.490 1.00 75.12 92 SER A C 1
ATOM 723 O O . SER A 1 92 ? 0.328 12.310 24.948 1.00 75.12 92 SER A O 1
ATOM 725 N N . GLY A 1 93 ? -0.931 10.529 25.493 1.00 71.25 93 GLY A N 1
ATOM 726 C CA . GLY A 1 93 ? -0.103 9.547 24.798 1.00 71.25 93 GLY A CA 1
ATOM 727 C C . GLY A 1 93 ? -0.118 9.747 23.282 1.00 71.25 93 GLY A C 1
ATOM 728 O O . GLY A 1 93 ? 0.942 9.753 22.658 1.00 71.25 93 GLY A O 1
ATOM 729 N N . TYR A 1 94 ? -1.296 9.981 22.696 1.00 71.31 94 TYR A N 1
ATOM 730 C CA . TYR A 1 94 ? -1.422 10.285 21.267 1.00 71.31 94 TYR A CA 1
ATOM 731 C C . TYR A 1 94 ? -0.742 11.601 20.883 1.00 71.31 94 TYR A C 1
ATOM 733 O O . TYR A 1 94 ? -0.080 11.654 19.853 1.00 71.31 94 TYR A O 1
ATOM 741 N N . GLU A 1 95 ? -0.857 12.649 21.701 1.00 74.44 95 GLU A N 1
ATOM 742 C CA . GLU A 1 95 ? -0.178 13.930 21.468 1.00 74.44 95 GLU A CA 1
ATOM 743 C C . GLU A 1 95 ? 1.349 13.780 21.505 1.00 74.44 95 GLU A C 1
ATOM 745 O O . GLU A 1 95 ? 2.044 14.342 20.659 1.00 74.44 95 GLU A O 1
ATOM 750 N N . ALA A 1 96 ? 1.878 12.990 22.446 1.00 78.44 96 ALA A N 1
ATOM 751 C CA . ALA A 1 96 ? 3.306 12.692 22.511 1.00 78.44 96 ALA A CA 1
ATOM 75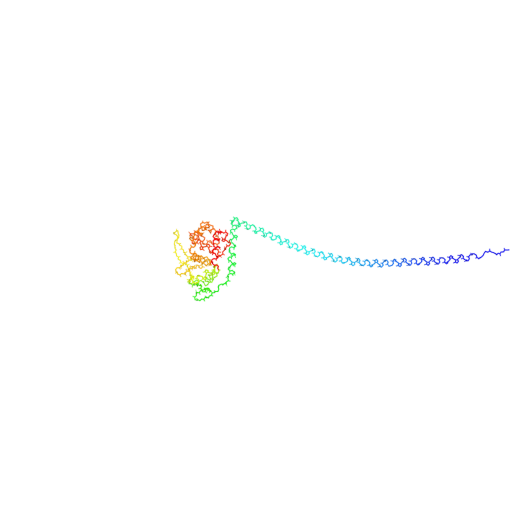2 C C . ALA A 1 96 ? 3.775 11.912 21.273 1.00 78.44 96 ALA A C 1
ATOM 754 O O . ALA A 1 96 ? 4.741 12.317 20.633 1.00 78.44 96 ALA A O 1
ATOM 755 N N . ALA A 1 97 ? 3.058 10.853 20.887 1.00 73.75 97 ALA A N 1
ATOM 756 C CA . ALA A 1 97 ? 3.359 10.079 19.683 1.00 73.75 97 ALA A CA 1
ATOM 757 C C . ALA A 1 97 ? 3.296 10.941 18.409 1.00 73.75 97 ALA A C 1
ATOM 759 O O . ALA A 1 97 ? 4.192 10.878 17.572 1.00 73.75 97 ALA A O 1
ATOM 760 N N . ALA A 1 98 ? 2.274 11.794 18.281 1.00 73.38 98 ALA A N 1
ATOM 761 C CA . ALA A 1 98 ? 2.131 12.710 17.153 1.00 73.38 98 ALA A CA 1
ATOM 762 C C . ALA A 1 98 ? 3.313 13.680 17.053 1.00 73.38 98 ALA A C 1
ATOM 764 O O . ALA A 1 98 ? 3.794 13.947 15.955 1.00 73.38 98 ALA A O 1
ATOM 765 N N . LYS A 1 99 ? 3.814 14.161 18.195 1.00 79.50 99 LYS A N 1
ATOM 766 C CA . LYS A 1 99 ? 4.999 15.014 18.241 1.00 79.50 99 LYS A CA 1
ATOM 767 C C . LYS A 1 99 ? 6.260 14.275 17.783 1.00 79.50 99 LYS A C 1
ATOM 769 O O . LYS A 1 99 ? 7.012 14.823 16.987 1.00 79.50 99 LYS A O 1
ATOM 774 N N . GLU A 1 100 ? 6.480 13.041 18.239 1.00 86.44 100 GLU A N 1
ATOM 775 C CA . GLU A 1 100 ? 7.617 12.218 17.790 1.00 86.44 100 GLU A CA 1
ATOM 776 C C . GLU A 1 100 ? 7.582 11.994 16.265 1.00 86.44 100 GLU A C 1
ATOM 778 O O . GLU A 1 100 ? 8.608 12.099 15.587 1.00 86.44 100 GLU A O 1
ATOM 783 N N . VAL A 1 101 ? 6.387 11.751 15.708 1.00 83.88 101 VAL A N 1
ATOM 784 C CA . VAL A 1 101 ? 6.162 11.641 14.257 1.00 83.88 101 VAL A CA 1
ATOM 785 C C . VAL A 1 101 ? 6.446 12.972 13.553 1.00 83.88 101 VAL A C 1
ATOM 787 O O . VAL A 1 101 ? 7.181 12.990 12.568 1.00 83.88 101 VAL A O 1
ATOM 790 N N . GLU A 1 102 ? 5.928 14.098 14.046 1.00 82.19 102 GLU A N 1
ATOM 791 C CA . GLU A 1 102 ? 6.176 15.426 13.462 1.00 82.19 102 GLU A CA 1
ATOM 792 C C . GLU A 1 102 ? 7.672 15.782 13.448 1.00 82.19 102 GLU A C 1
ATOM 794 O O . GLU A 1 102 ? 8.189 16.278 12.445 1.00 82.19 102 GLU A O 1
ATOM 799 N N . GLU A 1 103 ? 8.383 15.478 14.533 1.00 86.81 103 GLU A N 1
ATOM 800 C CA . GLU A 1 103 ? 9.816 15.748 14.683 1.00 86.81 103 GLU A CA 1
ATOM 801 C C . GLU A 1 103 ? 10.707 14.774 13.895 1.00 86.81 103 GLU A C 1
ATOM 803 O O . GLU A 1 103 ? 11.919 14.986 13.824 1.00 86.81 103 GLU A O 1
ATOM 808 N N . ARG A 1 104 ? 10.127 13.732 13.279 1.00 84.00 104 ARG A N 1
ATOM 809 C CA . ARG A 1 104 ? 10.858 12.642 12.610 1.00 84.00 104 ARG A CA 1
ATOM 810 C C . ARG A 1 104 ? 11.928 12.017 13.504 1.00 84.00 104 ARG A C 1
ATOM 812 O O . ARG A 1 104 ? 13.044 11.739 13.061 1.00 84.00 104 ARG A O 1
ATOM 819 N N . SER A 1 105 ? 11.599 11.819 14.778 1.00 84.25 105 SER A N 1
ATOM 820 C CA . SER A 1 105 ? 12.488 11.122 15.703 1.00 84.25 105 SER A CA 1
ATOM 821 C C . SER A 1 105 ? 12.587 9.633 15.348 1.00 84.25 105 SER A C 1
ATOM 823 O O . SER A 1 105 ? 11.773 9.099 14.595 1.00 84.25 105 SER A O 1
ATOM 825 N N . GLU A 1 106 ? 13.570 8.929 15.913 1.00 84.00 106 GLU A N 1
ATOM 826 C CA . GLU A 1 106 ? 13.677 7.470 15.758 1.00 84.00 106 GLU A CA 1
ATOM 827 C C . GLU A 1 106 ? 12.400 6.749 16.230 1.00 84.00 106 GLU A C 1
ATOM 829 O O . GLU A 1 106 ? 11.958 5.784 15.605 1.00 84.00 106 GLU A O 1
ATOM 834 N N . GLU A 1 107 ? 11.766 7.263 17.287 1.00 83.19 107 GLU A N 1
ATOM 835 C CA . GLU A 1 107 ? 10.498 6.747 17.798 1.00 83.19 107 GLU A CA 1
ATOM 836 C C . GLU A 1 107 ? 9.342 7.027 16.831 1.00 83.19 107 GLU A C 1
ATOM 838 O O . GLU A 1 107 ? 8.573 6.118 16.526 1.00 83.19 107 GLU A O 1
ATOM 843 N N . GLY A 1 108 ? 9.248 8.244 16.283 1.00 82.00 108 GLY A N 1
ATOM 844 C CA . GLY A 1 108 ? 8.252 8.591 15.265 1.00 82.00 108 GLY A CA 1
ATOM 845 C C . GLY A 1 108 ? 8.368 7.723 14.011 1.00 82.00 108 GLY A C 1
ATOM 846 O O . GLY A 1 108 ? 7.370 7.211 13.503 1.00 82.00 108 GLY A O 1
ATOM 847 N N . MET A 1 109 ? 9.600 7.477 13.560 1.00 82.06 109 MET A N 1
ATOM 848 C CA . MET A 1 109 ? 9.901 6.570 12.450 1.00 82.06 109 MET A CA 1
ATOM 849 C C . MET A 1 109 ? 9.461 5.130 12.740 1.00 82.06 109 MET A C 1
ATOM 851 O O . MET A 1 109 ? 8.895 4.469 11.866 1.00 82.06 109 MET A O 1
ATOM 855 N N . ARG A 1 110 ? 9.688 4.645 13.968 1.00 82.38 110 ARG A N 1
ATOM 856 C CA . ARG A 1 110 ? 9.238 3.319 14.407 1.00 82.38 110 ARG A CA 1
ATOM 857 C C . ARG A 1 110 ? 7.713 3.215 14.414 1.00 82.38 110 ARG A C 1
ATOM 859 O O . ARG A 1 110 ? 7.188 2.267 13.840 1.00 82.38 110 ARG A O 1
ATOM 866 N N . ILE A 1 111 ? 7.020 4.200 14.990 1.00 81.75 111 ILE A N 1
ATOM 867 C CA . ILE A 1 111 ? 5.548 4.259 15.028 1.00 81.75 111 ILE A CA 1
ATOM 868 C C . ILE A 1 111 ? 4.969 4.172 13.614 1.00 81.75 111 ILE A C 1
ATOM 870 O O . ILE A 1 111 ? 4.058 3.388 13.359 1.00 81.75 111 ILE A O 1
ATOM 874 N N . MET A 1 112 ? 5.519 4.945 12.675 1.00 81.94 112 MET A N 1
ATOM 875 C CA . MET A 1 112 ? 5.057 4.929 11.289 1.00 81.94 112 MET A CA 1
ATOM 876 C C . MET A 1 112 ? 5.336 3.583 10.602 1.00 81.94 112 MET A C 1
ATOM 878 O O . MET A 1 112 ? 4.491 3.108 9.847 1.00 81.94 112 MET A O 1
ATOM 882 N N . SER A 1 113 ? 6.476 2.941 10.879 1.00 77.94 113 SER A N 1
ATOM 883 C CA . SER A 1 113 ? 6.781 1.599 10.357 1.00 77.94 113 SER A CA 1
ATOM 884 C C . SER A 1 113 ? 5.803 0.538 10.884 1.00 77.94 113 SER A C 1
ATOM 886 O O . SER A 1 113 ? 5.293 -0.280 10.121 1.00 77.94 113 SER A O 1
ATOM 888 N N . GLU A 1 114 ? 5.467 0.582 12.176 1.00 78.50 114 GLU A N 1
ATOM 889 C CA . GLU A 1 114 ? 4.461 -0.310 12.769 1.00 78.50 114 GLU A CA 1
ATOM 890 C C . GLU A 1 114 ? 3.065 -0.071 12.174 1.00 78.50 114 GLU A C 1
ATOM 892 O O . GLU A 1 114 ? 2.339 -1.028 11.896 1.00 78.50 114 GLU A O 1
ATOM 897 N N . LEU A 1 115 ? 2.702 1.193 11.922 1.00 77.50 115 LEU A N 1
ATOM 898 C CA . LEU A 1 115 ? 1.458 1.541 11.235 1.00 77.50 115 LEU A CA 1
ATOM 899 C C . LEU A 1 115 ? 1.421 0.957 9.817 1.00 77.50 115 LEU A C 1
ATOM 901 O O . LEU A 1 115 ? 0.395 0.409 9.430 1.00 77.50 115 LEU A O 1
ATOM 905 N N . ALA A 1 116 ? 2.525 1.011 9.068 1.00 76.38 116 ALA A N 1
ATOM 906 C CA . ALA A 1 116 ? 2.611 0.437 7.723 1.00 76.38 116 ALA A CA 1
ATOM 907 C C . ALA A 1 116 ? 2.274 -1.065 7.711 1.00 76.38 116 ALA A C 1
ATOM 909 O O . ALA A 1 116 ? 1.484 -1.514 6.883 1.00 76.38 116 ALA A O 1
ATOM 910 N N . VAL A 1 117 ? 2.808 -1.831 8.671 1.00 76.25 117 VAL A N 1
ATOM 911 C CA . VAL A 1 117 ? 2.490 -3.263 8.827 1.00 76.25 117 VAL A CA 1
ATOM 912 C C . VAL A 1 117 ? 1.002 -3.464 9.126 1.00 76.25 117 VAL A C 1
ATOM 914 O O . VAL A 1 117 ? 0.363 -4.340 8.547 1.00 76.25 117 VAL A O 1
ATOM 917 N N . GLN A 1 118 ? 0.419 -2.640 10.000 1.00 72.81 118 GLN A N 1
ATOM 918 C CA . GLN A 1 118 ? -1.012 -2.723 10.311 1.00 72.81 118 GLN A CA 1
ATOM 919 C C . GLN A 1 118 ? -1.891 -2.386 9.102 1.00 72.81 118 GLN A C 1
ATOM 921 O O . GLN A 1 118 ? -2.920 -3.031 8.909 1.00 72.81 118 GLN A O 1
ATOM 926 N N . GLN A 1 119 ? -1.492 -1.407 8.285 1.00 72.50 119 GLN A N 1
ATOM 927 C CA . GLN A 1 119 ? -2.199 -1.037 7.058 1.00 72.50 119 GLN A CA 1
ATOM 928 C C . GLN A 1 119 ? -2.176 -2.162 6.037 1.00 72.50 119 GLN A C 1
ATOM 930 O O . GLN A 1 119 ? -3.221 -2.485 5.478 1.00 72.50 119 GLN A O 1
ATOM 935 N N . GLU A 1 120 ? -1.013 -2.779 5.831 1.00 76.69 120 GLU A N 1
ATOM 936 C CA . GLU A 1 120 ? -0.881 -3.927 4.944 1.00 76.69 120 GLU A CA 1
ATOM 937 C C . GLU A 1 120 ? -1.790 -5.070 5.410 1.00 76.69 120 GLU A C 1
ATOM 939 O O . GLU A 1 120 ? -2.642 -5.513 4.648 1.00 76.69 120 GLU A O 1
ATOM 944 N N . VAL A 1 121 ? -1.713 -5.474 6.683 1.00 74.31 121 VAL A N 1
ATOM 945 C CA . VAL A 1 121 ? -2.553 -6.555 7.229 1.00 74.31 121 VAL A CA 1
ATOM 946 C C . VAL A 1 121 ? -4.046 -6.233 7.122 1.00 74.31 121 VAL A C 1
ATOM 948 O O . VAL A 1 121 ? -4.830 -7.105 6.749 1.00 74.31 121 VAL A O 1
ATOM 951 N N . AL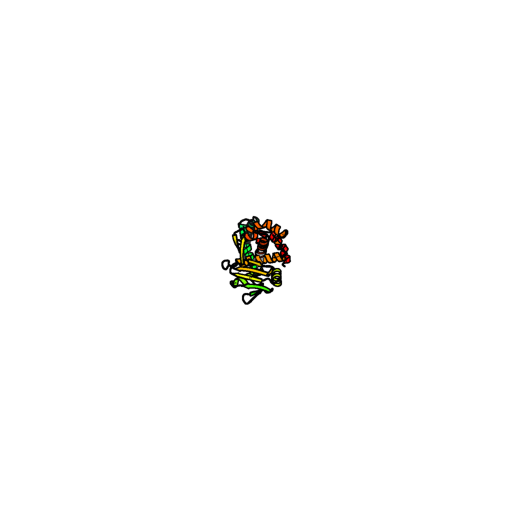A A 1 122 ? -4.456 -4.999 7.426 1.00 71.75 122 ALA A N 1
ATOM 952 C CA . ALA A 1 122 ? -5.852 -4.583 7.311 1.00 71.75 122 ALA A CA 1
ATOM 953 C C . ALA A 1 122 ? -6.336 -4.638 5.855 1.00 71.75 122 ALA A C 1
ATOM 955 O O . ALA A 1 122 ? -7.397 -5.199 5.588 1.00 71.75 122 ALA A O 1
ATOM 956 N N . ARG A 1 123 ? -5.536 -4.137 4.902 1.00 70.25 123 ARG A N 1
ATOM 957 C CA . ARG A 1 123 ? -5.864 -4.217 3.473 1.00 70.25 123 ARG A CA 1
ATOM 958 C C . ARG A 1 123 ? -5.894 -5.657 2.984 1.00 70.25 123 ARG A C 1
ATOM 960 O O . ARG A 1 123 ? -6.839 -6.011 2.299 1.00 70.25 123 ARG A O 1
ATOM 967 N N . LEU A 1 124 ? -4.939 -6.503 3.373 1.00 69.19 124 LEU A N 1
ATOM 968 C CA . LEU A 1 124 ? -4.982 -7.935 3.072 1.00 69.19 124 LEU A CA 1
ATOM 969 C C . LEU A 1 124 ? -6.267 -8.569 3.600 1.00 69.19 124 LEU A C 1
ATOM 971 O O . LEU A 1 124 ? -6.842 -9.387 2.905 1.00 69.19 124 LEU A O 1
ATOM 975 N N . GLN A 1 125 ? -6.756 -8.194 4.784 1.00 67.62 125 GLN A N 1
ATOM 976 C CA . GLN A 1 125 ? -8.017 -8.716 5.324 1.00 67.62 125 GLN A CA 1
ATOM 977 C C . GLN A 1 125 ? -9.260 -8.196 4.587 1.00 67.62 125 GLN A C 1
ATOM 979 O O . GLN A 1 125 ? -10.228 -8.939 4.445 1.00 67.62 125 GLN A O 1
ATOM 984 N N . GLU A 1 126 ? -9.247 -6.945 4.128 1.00 66.81 126 GLU A N 1
ATOM 985 C CA . GLU A 1 126 ? -10.333 -6.351 3.335 1.00 66.81 126 GLU A CA 1
ATOM 986 C C . GLU A 1 126 ? -10.353 -6.867 1.887 1.00 66.81 126 GLU A C 1
ATOM 988 O O . GLU A 1 126 ? -11.423 -7.044 1.305 1.00 66.81 126 GLU A O 1
ATOM 993 N N . CYS A 1 127 ? -9.173 -7.115 1.317 1.00 55.44 127 CYS A N 1
ATOM 994 C CA . CYS A 1 127 ? -8.954 -7.571 -0.053 1.00 55.44 127 CYS A CA 1
ATOM 995 C C . CYS A 1 127 ? -8.896 -9.098 -0.187 1.00 55.44 127 CYS A C 1
ATOM 997 O O . CYS A 1 127 ? -9.041 -9.605 -1.303 1.00 55.44 127 CYS A O 1
ATOM 999 N N . ALA A 1 128 ? -8.669 -9.829 0.912 1.00 47.00 128 ALA A N 1
ATOM 1000 C CA . ALA A 1 128 ? -8.645 -11.284 0.932 1.00 47.00 128 ALA A CA 1
ATOM 1001 C C . ALA A 1 128 ? -9.952 -11.791 0.324 1.00 47.00 128 ALA A C 1
ATOM 1003 O O . ALA A 1 128 ? -11.019 -11.665 0.924 1.00 47.00 128 ALA A O 1
ATOM 1004 N N . PHE A 1 129 ? -9.825 -12.377 -0.869 1.00 50.66 129 PHE A N 1
ATOM 1005 C CA . PHE A 1 129 ? -10.883 -12.999 -1.668 1.00 50.66 129 PHE A CA 1
ATOM 1006 C C . PHE A 1 129 ? -11.759 -12.078 -2.532 1.00 50.66 129 PHE A C 1
ATOM 1008 O O . PHE A 1 129 ? -12.925 -12.405 -2.744 1.00 50.66 129 PHE A O 1
ATOM 1015 N N . SER A 1 130 ? -11.240 -10.970 -3.083 1.00 55.81 130 SER A N 1
ATOM 1016 C CA . SER A 1 130 ? -12.018 -10.212 -4.086 1.00 55.81 130 SER A CA 1
ATOM 1017 C C . SER A 1 130 ? -11.841 -10.677 -5.540 1.00 55.81 130 SER A C 1
ATOM 1019 O O . SER A 1 130 ? -12.734 -10.438 -6.349 1.00 55.81 130 SER A O 1
ATOM 1021 N N . MET A 1 131 ? -10.747 -11.376 -5.875 1.00 67.06 131 MET A N 1
ATOM 1022 C CA . MET A 1 131 ? -10.527 -11.944 -7.212 1.00 67.06 131 MET A CA 1
ATOM 1023 C C . MET A 1 131 ? -10.612 -13.472 -7.199 1.00 67.06 131 MET A C 1
ATOM 1025 O O . MET A 1 131 ? -9.685 -14.155 -6.760 1.00 67.06 131 MET A O 1
ATOM 1029 N N . ASP A 1 132 ? -11.723 -13.996 -7.716 1.00 82.06 132 ASP A N 1
ATOM 1030 C CA . ASP A 1 132 ? -11.882 -15.421 -8.000 1.00 82.06 132 ASP A CA 1
ATOM 1031 C C . ASP A 1 132 ? -10.882 -15.869 -9.082 1.00 82.06 132 ASP A C 1
ATOM 1033 O O . ASP A 1 132 ? -10.515 -15.104 -9.983 1.00 82.06 132 ASP A O 1
ATOM 1037 N N . TYR A 1 133 ? -10.447 -17.128 -9.013 1.00 87.31 133 TYR A N 1
ATOM 1038 C CA . TYR A 1 133 ? -9.575 -17.729 -10.016 1.00 87.31 133 TYR A CA 1
ATOM 1039 C C . TYR A 1 133 ? -9.924 -19.194 -10.277 1.00 87.31 133 TYR A C 1
ATOM 1041 O O . TYR A 1 133 ? -10.425 -19.912 -9.411 1.00 87.31 133 TYR A O 1
ATOM 1049 N N . GLU A 1 134 ? -9.633 -19.643 -11.495 1.00 91.25 134 GLU A N 1
ATOM 1050 C CA . GLU A 1 134 ? -9.656 -21.053 -11.866 1.00 91.25 134 GLU A CA 1
ATOM 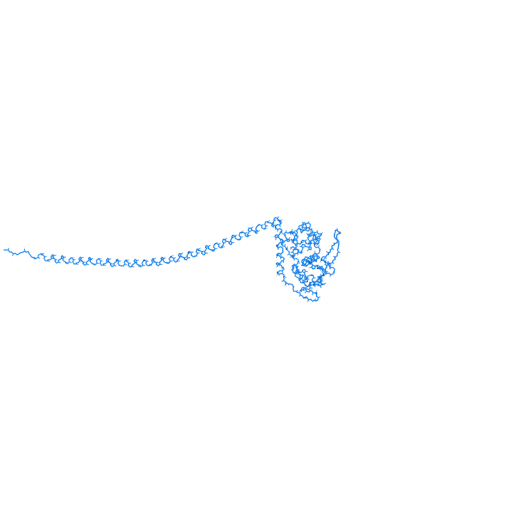1051 C C . GLU A 1 134 ? -8.226 -21.586 -11.935 1.00 91.25 134 GLU A C 1
ATOM 1053 O O . GLU A 1 134 ? -7.386 -21.044 -12.658 1.00 91.25 134 GLU A O 1
ATOM 1058 N N . GLU A 1 135 ? -7.958 -22.677 -11.221 1.00 89.75 135 GLU A N 1
ATOM 1059 C CA . GLU A 1 135 ? -6.680 -23.380 -11.286 1.00 89.75 135 GLU A CA 1
ATOM 1060 C C . GLU A 1 135 ? -6.789 -24.660 -12.119 1.00 89.75 135 GLU A C 1
ATOM 1062 O O . GLU A 1 135 ? -7.682 -25.493 -11.927 1.00 89.75 135 GLU A O 1
ATOM 1067 N N . LYS A 1 136 ? -5.841 -24.838 -13.043 1.00 90.88 136 LYS A N 1
ATOM 1068 C CA . LYS A 1 136 ? -5.692 -26.074 -13.808 1.00 90.88 136 LYS A CA 1
ATOM 1069 C C . LYS A 1 136 ? -4.250 -26.290 -14.254 1.00 90.88 136 LYS A C 1
ATOM 1071 O O . LYS A 1 136 ? -3.692 -25.447 -14.944 1.00 90.88 136 LYS A O 1
ATOM 1076 N N . ASP A 1 137 ? -3.691 -27.462 -13.951 1.00 87.50 137 ASP A N 1
ATOM 1077 C CA . ASP A 1 137 ? -2.370 -27.904 -14.428 1.00 87.50 137 ASP A CA 1
ATOM 1078 C C . ASP A 1 137 ? -1.240 -26.880 -14.146 1.00 87.50 137 ASP A C 1
ATOM 1080 O O . ASP A 1 137 ? -0.421 -26.603 -15.020 1.00 87.50 137 ASP A O 1
ATOM 1084 N N . GLY A 1 138 ? -1.216 -26.283 -12.944 1.00 84.88 138 GLY A N 1
ATOM 1085 C CA . GLY A 1 138 ? -0.217 -25.273 -12.550 1.00 84.88 138 GLY A CA 1
ATOM 1086 C C . GLY A 1 138 ? -0.449 -23.877 -13.142 1.00 84.88 138 GLY A C 1
ATOM 1087 O O . GLY A 1 138 ? 0.394 -22.996 -13.007 1.00 84.88 138 GLY A O 1
ATOM 1088 N N . LYS A 1 139 ? -1.589 -23.655 -13.803 1.00 93.62 139 LYS A N 1
ATOM 1089 C CA . LYS A 1 139 ? -2.014 -22.357 -14.324 1.00 93.62 139 LYS A CA 1
ATOM 1090 C C . LYS A 1 139 ? -3.190 -21.828 -13.512 1.00 93.62 139 LYS A C 1
ATOM 1092 O O . LYS A 1 139 ? -4.254 -22.450 -13.515 1.00 93.62 139 LYS A O 1
ATOM 1097 N N . LEU A 1 140 ? -3.029 -20.650 -12.917 1.00 94.06 140 LEU A N 1
ATOM 1098 C CA . LEU A 1 140 ? -4.124 -19.874 -12.339 1.00 94.06 140 LEU A CA 1
ATOM 1099 C C . LEU A 1 140 ? -4.599 -18.854 -13.377 1.00 94.06 140 LEU A C 1
ATOM 1101 O O . LEU A 1 140 ? -3.800 -18.128 -13.969 1.00 94.06 140 LEU A O 1
ATOM 1105 N N . THR A 1 141 ? -5.906 -18.818 -13.622 1.00 94.88 141 THR A N 1
ATOM 1106 C CA . THR A 1 141 ? -6.555 -17.814 -14.474 1.00 94.88 141 THR A CA 1
ATOM 1107 C C . THR A 1 141 ? -7.503 -17.003 -13.610 1.00 94.88 141 THR A C 1
ATOM 1109 O O . THR A 1 141 ? -8.483 -17.546 -13.103 1.00 94.88 141 THR A O 1
ATOM 1112 N N . LEU A 1 142 ? -7.196 -15.724 -13.423 1.00 92.69 142 LEU A N 1
ATOM 1113 C CA . LEU A 1 142 ? -8.012 -14.815 -12.623 1.00 92.69 142 LEU A CA 1
ATOM 1114 C C . LEU A 1 142 ? -9.315 -14.471 -13.364 1.00 92.69 142 LEU A C 1
ATOM 1116 O O . LEU A 1 142 ? -9.386 -14.609 -14.587 1.00 92.69 142 LEU A O 1
ATOM 1120 N N . GLU A 1 143 ? -10.334 -13.984 -12.652 1.00 90.81 143 GLU A N 1
ATOM 1121 C CA . GLU A 1 143 ? -11.640 -13.610 -13.229 1.00 90.81 143 GLU A CA 1
ATOM 1122 C C . GLU A 1 143 ? -11.520 -12.666 -14.441 1.00 90.81 143 GLU A C 1
ATOM 1124 O O . GLU A 1 143 ? -12.246 -12.802 -15.428 1.00 90.81 143 GLU A O 1
ATOM 1129 N N . ASN A 1 144 ? -10.569 -11.729 -14.402 1.00 90.69 144 ASN A N 1
ATOM 1130 C CA . ASN A 1 144 ? -10.322 -10.790 -15.496 1.00 90.69 144 ASN A CA 1
ATOM 1131 C C . ASN A 1 144 ? -9.531 -11.388 -16.677 1.00 90.69 144 ASN A C 1
ATOM 1133 O O . ASN A 1 144 ? -9.320 -10.708 -17.678 1.00 90.69 144 ASN A O 1
ATOM 1137 N N . GLY A 1 145 ? -9.104 -12.649 -16.579 1.00 94.00 145 GLY A N 1
ATOM 1138 C CA . GLY A 1 145 ? -8.357 -13.373 -17.604 1.00 94.00 145 GLY A CA 1
ATOM 1139 C C . GLY A 1 145 ? -6.835 -13.298 -17.474 1.00 94.00 145 GLY A C 1
ATOM 1140 O O . GLY A 1 145 ? -6.152 -13.926 -18.285 1.00 94.00 145 GLY A O 1
ATOM 1141 N N . LEU A 1 146 ? -6.291 -12.580 -16.481 1.00 96.25 146 LEU A N 1
ATOM 1142 C CA . LEU A 1 146 ? -4.849 -12.556 -16.224 1.00 96.25 146 LEU A CA 1
ATOM 1143 C C . LEU A 1 146 ? -4.364 -13.951 -15.809 1.00 96.25 146 LEU A C 1
ATOM 1145 O O . LEU A 1 146 ? -5.056 -14.674 -15.087 1.00 96.25 146 LEU A O 1
ATOM 1149 N N . ILE A 1 147 ? -3.178 -14.335 -16.278 1.00 96.69 147 ILE A N 1
ATOM 1150 C CA . ILE A 1 147 ? -2.631 -15.677 -16.078 1.00 96.69 147 ILE A CA 1
ATOM 1151 C C . ILE A 1 147 ? -1.408 -15.623 -15.163 1.00 96.69 147 ILE A C 1
ATOM 1153 O O . ILE A 1 147 ? -0.488 -14.842 -15.403 1.00 96.69 147 ILE A O 1
ATOM 1157 N N . ILE A 1 148 ? -1.380 -16.528 -14.184 1.00 95.81 148 ILE A N 1
ATOM 1158 C CA . ILE A 1 148 ? -0.207 -16.854 -13.370 1.00 95.81 148 ILE A CA 1
ATOM 1159 C C . ILE A 1 148 ? 0.193 -18.304 -13.680 1.00 95.81 148 ILE A C 1
ATOM 1161 O O . ILE A 1 148 ? -0.643 -19.211 -13.619 1.00 95.81 148 ILE A O 1
ATOM 1165 N N . LEU A 1 149 ? 1.455 -18.530 -14.042 1.00 95.44 149 LEU A N 1
ATOM 1166 C CA . LEU A 1 149 ? 2.024 -19.844 -14.335 1.00 95.44 149 LEU A CA 1
ATOM 1167 C C . LEU A 1 149 ? 2.990 -20.263 -13.227 1.00 95.44 149 LEU A C 1
ATOM 1169 O O . LEU A 1 149 ? 4.032 -19.640 -13.033 1.00 95.44 149 LEU A O 1
ATOM 1173 N N . ASN A 1 150 ? 2.646 -21.345 -12.532 1.00 92.19 150 ASN A N 1
ATOM 1174 C CA . ASN A 1 150 ? 3.524 -22.021 -11.590 1.00 92.19 150 ASN A CA 1
ATOM 1175 C C . ASN A 1 150 ? 4.424 -23.012 -12.343 1.00 92.19 150 ASN A C 1
ATOM 1177 O O . ASN A 1 150 ? 3.971 -24.068 -12.790 1.00 92.19 150 ASN A O 1
ATOM 1181 N N . GLU A 1 151 ? 5.710 -22.692 -12.451 1.00 91.12 151 GLU A N 1
ATOM 1182 C CA . GLU A 1 151 ? 6.724 -23.503 -13.129 1.00 91.12 151 GLU A CA 1
ATOM 1183 C C . GLU A 1 151 ? 7.585 -24.311 -12.143 1.00 91.12 151 GLU A C 1
ATOM 1185 O O . GLU A 1 151 ? 8.768 -24.556 -12.376 1.00 91.12 151 GLU A O 1
ATOM 1190 N N . GLY A 1 152 ? 6.978 -24.778 -11.048 1.00 85.38 152 GLY A N 1
ATOM 1191 C CA . GLY A 1 152 ? 7.601 -25.726 -10.121 1.00 85.38 152 GLY A CA 1
ATOM 1192 C C . GLY A 1 152 ? 7.966 -25.148 -8.757 1.00 85.38 152 GLY A C 1
ATOM 1193 O O . GLY A 1 152 ? 8.873 -25.674 -8.118 1.00 85.38 152 GLY A O 1
ATOM 1194 N N . VAL A 1 153 ? 7.266 -24.101 -8.316 1.00 87.19 153 VAL A N 1
ATOM 1195 C CA . VAL A 1 153 ? 7.336 -23.567 -6.948 1.00 87.19 153 VAL A CA 1
ATOM 1196 C C . VAL A 1 153 ? 6.194 -24.124 -6.091 1.00 87.19 153 VAL A C 1
ATOM 1198 O O . VAL A 1 153 ? 5.209 -24.656 -6.614 1.00 87.19 153 VAL A O 1
ATOM 1201 N N . ASP A 1 154 ? 6.323 -24.014 -4.768 1.00 85.88 154 ASP A N 1
ATOM 1202 C CA . ASP A 1 154 ? 5.284 -24.420 -3.811 1.00 85.88 154 ASP A CA 1
ATOM 1203 C C . ASP A 1 154 ? 3.919 -23.787 -4.160 1.00 85.88 154 ASP A C 1
ATOM 1205 O O . ASP A 1 154 ? 3.830 -22.616 -4.539 1.00 85.88 154 ASP A O 1
ATOM 1209 N N . GLU A 1 155 ? 2.850 -24.581 -4.054 1.00 83.19 155 GLU A N 1
ATOM 1210 C CA . GLU A 1 155 ? 1.480 -24.219 -4.456 1.00 83.19 155 GLU A CA 1
ATOM 1211 C C . GLU A 1 155 ? 0.924 -22.985 -3.730 1.00 83.19 155 GLU A C 1
ATOM 1213 O O . GLU A 1 155 ? 0.043 -22.307 -4.253 1.00 83.19 155 GLU A O 1
ATOM 1218 N N . ARG A 1 156 ? 1.493 -22.626 -2.574 1.00 83.62 156 ARG A N 1
ATOM 1219 C CA . ARG A 1 156 ? 1.121 -21.418 -1.828 1.00 83.62 156 ARG A CA 1
ATOM 1220 C C . ARG A 1 156 ? 1.527 -20.128 -2.541 1.00 83.62 156 ARG A C 1
ATOM 1222 O O . ARG A 1 156 ? 0.893 -19.097 -2.331 1.00 83.62 156 ARG A O 1
ATOM 1229 N N . TYR A 1 157 ? 2.576 -20.143 -3.364 1.00 85.94 157 TYR A N 1
ATOM 1230 C CA . TYR A 1 157 ? 3.101 -18.921 -3.980 1.00 85.94 157 TYR A CA 1
ATOM 1231 C C . TYR A 1 157 ? 2.185 -18.334 -5.066 1.00 85.94 157 TYR A C 1
ATOM 1233 O O . TYR A 1 157 ? 1.974 -17.121 -5.046 1.00 85.94 157 TYR A O 1
ATOM 1241 N N . PRO A 1 158 ? 1.596 -19.121 -5.987 1.00 87.69 158 PRO A N 1
ATOM 1242 C CA . PRO A 1 158 ? 0.582 -18.609 -6.910 1.00 87.69 158 PRO A CA 1
ATOM 1243 C C . PRO A 1 158 ? -0.644 -18.016 -6.206 1.00 87.69 158 PRO A C 1
ATOM 1245 O O . PRO A 1 158 ? -1.138 -16.970 -6.628 1.00 87.69 158 PRO A O 1
ATOM 1248 N N . GLU A 1 159 ? -1.109 -18.634 -5.115 1.00 83.94 159 GLU A N 1
ATOM 1249 C CA . GLU A 1 159 ? -2.202 -18.087 -4.299 1.00 83.94 159 GLU A CA 1
ATOM 1250 C C . GLU A 1 159 ? -1.804 -16.752 -3.659 1.00 83.94 159 GLU A C 1
ATOM 1252 O O . GLU A 1 159 ? -2.568 -15.786 -3.687 1.00 83.94 159 GLU A O 1
ATOM 1257 N N . LEU A 1 160 ? -0.579 -16.672 -3.133 1.00 84.75 160 LEU A N 1
ATOM 1258 C CA . LEU A 1 160 ? -0.021 -15.450 -2.566 1.00 84.75 160 LEU A CA 1
ATOM 1259 C C . LEU A 1 160 ? 0.130 -14.354 -3.632 1.00 84.75 160 LEU A C 1
ATOM 1261 O O . LEU A 1 160 ? -0.181 -13.194 -3.375 1.00 84.75 160 LEU A O 1
ATOM 1265 N N . CYS A 1 161 ? 0.538 -14.715 -4.851 1.00 88.62 161 CYS A N 1
ATOM 1266 C CA . CYS A 1 161 ? 0.596 -13.802 -5.989 1.00 88.62 161 CYS A CA 1
ATOM 1267 C C . CYS A 1 161 ? -0.796 -13.235 -6.289 1.00 88.62 161 CYS A C 1
ATOM 1269 O O . CYS A 1 161 ? -0.964 -12.019 -6.343 1.00 88.62 161 CYS A O 1
ATOM 1271 N N . ALA A 1 162 ? -1.811 -14.095 -6.413 1.00 87.38 162 ALA A N 1
ATOM 1272 C CA . ALA A 1 162 ? -3.193 -13.663 -6.618 1.00 87.38 162 ALA A CA 1
ATOM 1273 C C . ALA A 1 162 ? -3.694 -12.753 -5.481 1.00 87.38 162 ALA A C 1
ATOM 1275 O O . ALA A 1 162 ? -4.389 -11.769 -5.736 1.00 87.38 162 ALA A O 1
ATOM 1276 N N . LEU A 1 163 ? -3.301 -13.033 -4.234 1.00 84.56 163 LEU A N 1
ATOM 1277 C CA . LEU A 1 163 ? -3.623 -12.195 -3.083 1.00 84.56 163 LEU A CA 1
ATOM 1278 C C . LEU A 1 163 ? -3.006 -10.793 -3.203 1.00 84.56 163 LEU A C 1
ATOM 1280 O O . LEU A 1 163 ? -3.730 -9.806 -3.058 1.00 84.56 163 LEU A O 1
ATOM 1284 N N . TYR A 1 164 ? -1.712 -10.685 -3.514 1.00 87.38 164 TYR A N 1
ATOM 1285 C CA . TYR A 1 164 ? -1.025 -9.393 -3.624 1.00 87.38 164 TYR A CA 1
ATOM 1286 C C . TYR A 1 164 ? -1.467 -8.566 -4.835 1.00 87.38 164 TYR A C 1
ATOM 1288 O O . TYR A 1 164 ? -1.448 -7.337 -4.770 1.00 87.38 164 TYR A O 1
ATOM 1296 N N . LEU A 1 165 ? -1.962 -9.193 -5.905 1.00 89.75 165 LEU A N 1
ATOM 1297 C CA . LEU A 1 165 ? -2.548 -8.456 -7.028 1.00 89.75 165 LEU A CA 1
ATOM 1298 C C . LEU A 1 165 ? -3.747 -7.590 -6.614 1.00 89.75 165 LEU A C 1
ATOM 1300 O O . LEU A 1 165 ? -3.991 -6.577 -7.261 1.00 89.75 165 LEU A O 1
ATOM 1304 N N . ASN A 1 166 ? -4.439 -7.891 -5.507 1.00 85.62 166 ASN A N 1
ATOM 1305 C CA . ASN A 1 166 ? -5.538 -7.046 -5.019 1.00 85.62 166 ASN A CA 1
ATOM 1306 C C . ASN A 1 166 ? -5.100 -5.623 -4.612 1.00 85.62 166 ASN A C 1
ATOM 1308 O O . ASN A 1 166 ? -5.947 -4.741 -4.473 1.00 85.62 166 ASN A O 1
ATOM 1312 N N . TYR A 1 167 ? -3.800 -5.375 -4.423 1.00 87.00 167 TYR A N 1
ATOM 1313 C CA . TYR A 1 167 ? -3.271 -4.030 -4.186 1.00 87.00 167 TYR A CA 1
ATOM 1314 C C . TYR A 1 167 ? -3.203 -3.171 -5.450 1.00 87.00 167 TYR A C 1
ATOM 1316 O O . TYR A 1 167 ? -3.167 -1.941 -5.361 1.00 87.00 167 TYR A O 1
ATOM 1324 N N . VAL A 1 168 ? -3.183 -3.805 -6.621 1.00 90.88 168 VAL A N 1
ATOM 1325 C CA . VAL A 1 168 ? -3.050 -3.130 -7.908 1.00 90.88 168 VAL A CA 1
ATOM 1326 C C . VAL A 1 168 ? -4.435 -2.681 -8.389 1.00 90.88 168 VAL A C 1
ATOM 1328 O O . VAL A 1 168 ? -5.379 -3.474 -8.381 1.00 90.88 168 VAL A O 1
ATOM 1331 N N . PRO A 1 169 ? -4.597 -1.428 -8.856 1.00 91.44 169 PRO A N 1
ATOM 1332 C CA . PRO A 1 169 ? -5.858 -0.959 -9.420 1.00 91.44 169 PRO A CA 1
ATOM 1333 C C . PRO A 1 169 ? -6.411 -1.891 -10.506 1.00 91.44 169 PRO A C 1
ATOM 1335 O O . PRO A 1 169 ? -5.717 -2.228 -11.469 1.00 91.44 169 PRO A O 1
ATOM 1338 N N . LYS A 1 170 ? -7.696 -2.255 -10.394 1.00 90.00 170 LYS A N 1
ATOM 1339 C CA . LYS A 1 170 ? -8.348 -3.237 -11.278 1.00 90.00 170 LYS A CA 1
ATOM 1340 C C . LYS A 1 170 ? -8.157 -2.925 -12.765 1.00 90.00 170 LYS A C 1
ATOM 1342 O O . LYS A 1 170 ? -7.889 -3.825 -13.548 1.00 90.00 170 LYS A O 1
ATOM 1347 N N . LYS A 1 171 ? -8.239 -1.655 -13.162 1.00 92.31 171 LYS A N 1
ATOM 1348 C CA . LYS A 1 171 ? -8.067 -1.223 -14.558 1.00 92.31 171 LYS A CA 1
ATOM 1349 C C . LYS A 1 171 ? -6.683 -1.540 -15.125 1.00 92.31 171 LYS A C 1
ATOM 1351 O O . LYS A 1 171 ? -6.561 -1.806 -16.317 1.00 92.31 171 LYS A O 1
ATOM 1356 N N . ILE A 1 172 ? -5.647 -1.508 -14.284 1.00 95.25 172 ILE A N 1
ATOM 1357 C CA . ILE A 1 172 ? -4.284 -1.891 -14.669 1.00 95.25 172 ILE A CA 1
ATOM 1358 C C . ILE A 1 172 ? -4.244 -3.399 -14.911 1.00 95.25 172 ILE A C 1
ATOM 1360 O O . ILE A 1 172 ? -3.774 -3.824 -15.962 1.00 95.25 172 ILE A O 1
ATOM 1364 N N . LEU A 1 173 ? -4.803 -4.190 -13.990 1.00 94.94 173 LEU A N 1
ATOM 1365 C CA . LEU A 1 173 ? -4.879 -5.648 -14.121 1.00 94.94 173 LEU A CA 1
ATOM 1366 C C . LEU A 1 173 ? -5.712 -6.081 -15.334 1.00 94.94 173 LEU A C 1
ATOM 1368 O O . LEU A 1 173 ? -5.319 -6.993 -16.055 1.00 94.94 173 LEU A O 1
ATOM 1372 N N . ASP A 1 174 ? -6.843 -5.420 -15.580 1.00 94.19 174 ASP A N 1
ATOM 1373 C CA . ASP A 1 174 ? -7.699 -5.664 -16.742 1.00 94.19 174 ASP A CA 1
ATOM 1374 C C . ASP A 1 174 ? -6.939 -5.366 -18.036 1.00 94.19 174 ASP A C 1
ATOM 1376 O O . ASP A 1 174 ? -6.911 -6.198 -18.938 1.00 94.19 174 ASP A O 1
ATOM 1380 N N . ARG A 1 175 ? -6.238 -4.227 -18.108 1.00 96.19 175 ARG A N 1
ATOM 1381 C CA . ARG A 1 175 ? -5.394 -3.898 -19.261 1.00 96.19 175 ARG A CA 1
ATOM 1382 C C . ARG A 1 175 ? -4.261 -4.907 -19.445 1.00 96.19 175 ARG A C 1
ATOM 1384 O O . ARG A 1 175 ? -3.964 -5.284 -20.574 1.00 96.19 175 ARG A O 1
ATOM 1391 N N . MET A 1 176 ? -3.637 -5.364 -18.357 1.00 97.56 176 MET A N 1
ATOM 1392 C CA . MET A 1 176 ? -2.635 -6.431 -18.412 1.00 97.56 176 MET A CA 1
ATOM 1393 C C . MET A 1 176 ? -3.220 -7.712 -19.021 1.00 97.56 176 MET A C 1
ATOM 1395 O O . MET A 1 176 ? -2.629 -8.267 -19.945 1.00 97.56 176 MET A O 1
ATOM 1399 N N . ALA A 1 177 ? -4.399 -8.142 -18.570 1.00 96.56 177 ALA A N 1
ATOM 1400 C CA . ALA A 1 177 ? -5.085 -9.305 -19.126 1.00 96.56 177 ALA A CA 1
ATOM 1401 C C . ALA A 1 177 ? -5.450 -9.115 -20.612 1.00 96.56 177 ALA A C 1
ATOM 1403 O O . ALA A 1 177 ? -5.207 -10.004 -21.428 1.00 96.56 177 ALA A O 1
ATOM 1404 N N . GLU A 1 178 ? -5.981 -7.946 -20.985 1.00 97.31 178 GLU A N 1
ATOM 1405 C CA . GLU A 1 178 ? -6.355 -7.598 -22.363 1.00 97.31 178 GLU A CA 1
ATOM 1406 C C . GLU A 1 178 ? -5.156 -7.573 -23.321 1.00 97.31 178 GLU A C 1
ATOM 1408 O O . GLU A 1 178 ? -5.261 -8.030 -24.461 1.00 97.31 178 GLU A O 1
ATOM 1413 N N . GLU A 1 179 ? -4.010 -7.058 -22.866 1.00 97.56 179 GLU A N 1
ATOM 1414 C CA . GLU A 1 179 ? -2.760 -7.037 -23.633 1.00 97.56 179 GLU A CA 1
ATOM 1415 C C . GLU A 1 179 ? -2.022 -8.390 -23.620 1.00 97.56 179 GLU A C 1
ATOM 1417 O O . GLU A 1 179 ? -1.009 -8.538 -24.307 1.00 97.56 179 GLU A O 1
ATOM 1422 N N . GLY A 1 180 ? -2.541 -9.386 -22.895 1.00 97.50 180 GLY A N 1
ATOM 1423 C CA . GLY A 1 180 ? -2.012 -10.748 -22.868 1.00 97.50 180 GLY A CA 1
ATOM 1424 C C . GLY A 1 180 ? -0.784 -10.927 -21.980 1.00 97.50 180 GLY A C 1
ATOM 1425 O O . GLY A 1 180 ? 0.043 -11.784 -22.283 1.00 97.50 180 GLY A O 1
ATOM 1426 N N . TRP A 1 181 ? -0.656 -10.134 -20.913 1.00 98.38 181 TRP A N 1
ATOM 1427 C CA . TRP A 1 181 ? 0.416 -10.307 -19.936 1.00 98.38 181 TRP A CA 1
ATOM 1428 C C . TRP A 1 181 ? 0.297 -11.631 -19.174 1.00 98.38 181 TRP A C 1
ATOM 1430 O O . TRP A 1 181 ? -0.803 -12.068 -18.828 1.00 98.38 181 TRP A O 1
ATOM 1440 N N . ILE A 1 182 ? 1.440 -12.254 -18.886 1.00 97.81 182 ILE A N 1
ATOM 1441 C CA . ILE A 1 182 ? 1.537 -13.495 -18.111 1.00 97.81 182 ILE A CA 1
ATOM 1442 C C . ILE A 1 182 ? 2.594 -13.333 -17.017 1.00 97.81 182 ILE A C 1
ATOM 1444 O O . ILE A 1 182 ? 3.691 -12.838 -17.276 1.00 97.81 182 ILE A O 1
ATOM 1448 N N . ILE A 1 183 ? 2.263 -13.767 -15.801 1.00 97.12 183 ILE A N 1
ATOM 1449 C CA . ILE A 1 183 ? 3.190 -13.817 -14.667 1.00 97.12 183 ILE A CA 1
ATOM 1450 C C . ILE A 1 183 ? 3.711 -15.250 -14.542 1.00 97.12 183 ILE A C 1
ATOM 1452 O O . ILE A 1 183 ? 2.920 -16.182 -14.406 1.00 97.12 183 ILE A O 1
ATOM 1456 N N . HIS A 1 184 ? 5.025 -15.435 -14.598 1.00 94.94 184 HIS A N 1
ATOM 1457 C CA . HIS A 1 184 ? 5.700 -16.721 -14.454 1.00 94.94 184 HIS A CA 1
ATOM 1458 C C . HIS A 1 184 ? 6.417 -16.789 -13.114 1.00 94.94 184 HIS A C 1
ATOM 1460 O O . HIS A 1 184 ? 7.061 -15.832 -12.690 1.00 94.94 184 HIS A O 1
ATOM 1466 N N . MET A 1 185 ? 6.321 -17.943 -12.464 1.00 91.12 185 MET A N 1
ATOM 1467 C CA . MET A 1 185 ? 6.911 -18.180 -11.154 1.00 91.12 185 MET A CA 1
ATOM 1468 C C . MET A 1 185 ? 7.751 -19.447 -11.189 1.00 91.12 185 MET A C 1
ATOM 1470 O O . MET A 1 185 ? 7.226 -20.521 -11.483 1.00 91.12 185 MET A O 1
ATOM 1474 N N . TYR A 1 186 ? 9.035 -19.341 -10.864 1.00 88.69 186 TYR A N 1
ATOM 1475 C CA . TYR A 1 186 ? 9.962 -20.474 -10.866 1.00 88.69 186 TYR A CA 1
ATOM 1476 C C . TYR A 1 186 ? 10.964 -20.392 -9.720 1.00 88.69 186 TYR A C 1
ATOM 1478 O O . TYR A 1 186 ? 11.227 -19.329 -9.169 1.00 88.69 186 TYR A O 1
ATOM 1486 N N . SER A 1 187 ? 11.541 -21.536 -9.361 1.00 85.31 187 SER A N 1
ATOM 1487 C CA . SER A 1 187 ? 12.576 -21.619 -8.331 1.00 85.31 187 SER A CA 1
ATOM 1488 C C . SER A 1 187 ? 13.915 -21.068 -8.833 1.00 85.31 187 SER A C 1
ATOM 1490 O O . SER A 1 187 ? 14.327 -21.407 -9.948 1.00 85.31 187 SER A O 1
ATOM 1492 N N . GLY A 1 188 ? 14.652 -20.346 -7.988 1.00 78.75 188 GLY A N 1
ATOM 1493 C CA . GLY A 1 188 ? 16.021 -19.905 -8.282 1.00 78.75 188 GLY A CA 1
ATOM 1494 C C . GLY A 1 188 ? 16.099 -18.412 -8.564 1.00 78.75 188 GLY A C 1
ATOM 1495 O O . GLY A 1 188 ? 15.626 -17.640 -7.748 1.00 78.75 188 GLY A O 1
ATOM 1496 N N . VAL A 1 189 ? 16.707 -18.016 -9.686 1.00 74.69 189 VAL A N 1
ATOM 1497 C CA . VAL A 1 189 ? 16.948 -16.607 -10.050 1.00 74.69 189 VAL A CA 1
ATOM 1498 C C . VAL A 1 189 ? 16.537 -16.353 -11.494 1.00 74.69 189 VAL A C 1
ATOM 1500 O O . VAL A 1 189 ? 16.711 -17.225 -12.349 1.00 74.69 189 VAL A O 1
ATOM 1503 N N . THR A 1 190 ? 16.010 -15.161 -11.781 1.00 69.31 190 THR A N 1
ATOM 1504 C CA . THR A 1 190 ? 15.528 -14.813 -13.132 1.00 69.31 190 THR A CA 1
ATOM 1505 C C . THR A 1 190 ? 16.647 -14.478 -14.110 1.00 69.31 190 THR A C 1
ATOM 1507 O O . THR A 1 190 ? 16.518 -14.615 -15.328 1.00 69.31 190 THR A O 1
ATOM 1510 N N . GLY A 1 191 ? 17.806 -14.112 -13.574 1.00 67.31 191 GLY A N 1
ATOM 1511 C CA . GLY A 1 191 ? 19.007 -13.862 -14.341 1.00 67.31 191 GLY A CA 1
ATOM 1512 C C . GLY A 1 191 ? 20.156 -13.430 -13.448 1.00 67.31 191 GLY A C 1
ATOM 1513 O O . GLY A 1 191 ? 19.997 -13.241 -12.245 1.00 67.31 191 GLY A O 1
ATOM 1514 N N . THR A 1 192 ? 21.319 -13.259 -14.069 1.00 65.62 192 THR A N 1
ATOM 1515 C CA . THR A 1 192 ? 22.526 -12.748 -13.418 1.00 65.62 192 THR A CA 1
ATOM 1516 C C . THR A 1 192 ? 23.065 -11.567 -14.216 1.00 65.62 192 THR A C 1
ATOM 1518 O O . THR A 1 192 ? 23.193 -11.665 -15.442 1.00 65.62 192 THR A O 1
ATOM 1521 N N . GLY A 1 193 ? 23.411 -10.474 -13.550 1.00 65.00 193 GLY A N 1
ATOM 1522 C CA . GLY A 1 193 ? 24.003 -9.286 -14.156 1.00 65.00 193 GLY A CA 1
ATOM 1523 C C . GLY A 1 193 ? 25.215 -8.789 -13.382 1.00 65.00 193 GLY A C 1
ATOM 1524 O O . GLY A 1 193 ? 25.697 -9.453 -12.472 1.00 65.00 193 GLY A O 1
ATOM 1525 N N . SER A 1 194 ? 25.719 -7.612 -13.760 1.00 60.62 194 SER A N 1
ATOM 1526 C CA . SER A 1 194 ? 26.740 -6.926 -12.972 1.00 60.62 194 SER A CA 1
ATOM 1527 C C . SER A 1 194 ? 26.386 -5.462 -12.764 1.00 60.62 194 SER A C 1
ATOM 1529 O O . SER A 1 194 ? 26.144 -4.729 -13.729 1.00 60.62 194 SER A O 1
ATOM 1531 N N . TYR A 1 195 ? 26.397 -5.029 -11.506 1.00 61.41 195 TYR A N 1
ATOM 1532 C CA . TYR A 1 195 ? 26.219 -3.638 -11.110 1.00 61.41 195 TYR A CA 1
ATOM 1533 C C . TYR A 1 195 ? 27.424 -3.193 -10.283 1.00 61.41 195 TYR A C 1
ATOM 1535 O O . TYR A 1 195 ? 27.885 -3.888 -9.388 1.00 61.41 195 TYR A O 1
ATOM 1543 N N . GLN A 1 196 ? 28.014 -2.052 -10.652 1.00 61.53 196 GLN A N 1
ATOM 1544 C CA . GLN A 1 196 ? 29.249 -1.523 -10.045 1.00 61.53 196 GLN A CA 1
ATOM 1545 C C . GLN A 1 196 ? 30.437 -2.511 -9.971 1.00 61.53 196 GLN A C 1
ATOM 1547 O O . GLN A 1 196 ? 31.399 -2.268 -9.246 1.00 61.53 196 GLN A O 1
ATOM 1552 N N . GLY A 1 197 ? 30.436 -3.559 -10.802 1.00 66.00 197 GLY A N 1
ATOM 1553 C CA . GLY A 1 197 ? 31.499 -4.564 -10.854 1.00 66.00 197 GLY A CA 1
ATOM 1554 C C . GLY A 1 197 ? 31.297 -5.758 -9.920 1.00 66.00 197 GLY A C 1
ATOM 1555 O O . GLY A 1 197 ? 32.198 -6.590 -9.839 1.00 66.00 197 GLY A O 1
ATOM 1556 N N . GLU A 1 198 ? 30.146 -5.852 -9.255 1.00 65.25 198 GLU A N 1
ATOM 1557 C CA . GLU A 1 198 ? 29.716 -7.025 -8.492 1.00 65.25 198 GLU A CA 1
ATOM 1558 C C . GLU A 1 198 ? 28.693 -7.816 -9.310 1.00 65.25 198 GLU A C 1
ATOM 1560 O O . GLU A 1 198 ? 27.949 -7.222 -10.095 1.00 65.25 198 GLU A O 1
ATOM 1565 N N . ASP A 1 199 ? 28.723 -9.145 -9.194 1.00 72.88 199 ASP A N 1
ATOM 1566 C CA . ASP A 1 199 ? 27.734 -10.023 -9.819 1.00 72.88 199 ASP A CA 1
ATOM 1567 C C . ASP A 1 199 ? 26.450 -9.979 -8.980 1.00 72.88 199 ASP A C 1
ATOM 1569 O O . ASP A 1 199 ? 26.503 -10.124 -7.759 1.00 72.88 199 ASP A O 1
ATOM 1573 N N . GLU A 1 200 ? 25.309 -9.774 -9.631 1.00 69.38 200 GLU A N 1
ATOM 1574 C CA . GLU A 1 200 ? 23.999 -9.696 -8.982 1.00 69.38 200 GLU A CA 1
ATOM 1575 C C . GLU A 1 200 ? 23.036 -10.699 -9.600 1.00 69.38 200 GLU A C 1
ATOM 1577 O O . GLU A 1 200 ? 23.046 -10.917 -10.812 1.00 69.38 200 GLU A O 1
ATOM 1582 N N . GLU A 1 201 ? 22.177 -11.272 -8.767 1.00 74.81 201 GLU A N 1
ATOM 1583 C CA . GLU A 1 201 ? 21.093 -12.152 -9.182 1.00 74.81 201 GLU A CA 1
ATOM 1584 C C . GLU A 1 201 ? 19.769 -11.380 -9.126 1.00 74.81 201 GLU A C 1
ATOM 1586 O O . GLU A 1 201 ? 19.527 -10.602 -8.203 1.00 74.81 201 GLU A O 1
ATOM 1591 N N . TYR A 1 202 ? 18.925 -11.547 -10.144 1.00 74.81 202 TYR A N 1
ATOM 1592 C CA . TYR A 1 202 ? 17.655 -10.833 -10.248 1.00 74.81 202 TYR A CA 1
ATOM 1593 C C . TYR A 1 202 ? 16.503 -11.691 -9.723 1.00 74.81 202 TYR A C 1
ATOM 1595 O O . TYR A 1 202 ? 16.251 -12.785 -10.236 1.00 74.81 202 TYR A O 1
ATOM 1603 N N . ALA A 1 203 ? 15.760 -11.168 -8.748 1.00 81.44 203 ALA A N 1
ATOM 1604 C CA . ALA A 1 203 ? 14.553 -11.809 -8.219 1.00 81.44 203 ALA A CA 1
ATOM 1605 C C . ALA A 1 203 ? 13.328 -11.634 -9.140 1.00 81.44 203 ALA A C 1
ATOM 1607 O O . ALA A 1 203 ? 12.381 -12.411 -9.056 1.00 81.44 203 ALA A O 1
ATOM 1608 N N . GLY A 1 204 ? 13.341 -10.641 -10.034 1.00 88.06 204 GLY A N 1
ATOM 1609 C CA . GLY A 1 204 ? 12.253 -10.361 -10.969 1.00 88.06 204 GLY A CA 1
ATOM 1610 C C . GLY A 1 204 ? 12.750 -9.749 -12.269 1.00 88.06 204 GLY A C 1
ATOM 1611 O O . GLY A 1 204 ? 13.848 -9.189 -12.320 1.00 88.06 204 GLY A O 1
ATOM 1612 N N . THR A 1 205 ? 11.983 -9.917 -13.347 1.00 90.25 205 THR A N 1
ATOM 1613 C CA . THR A 1 205 ? 12.232 -9.217 -14.614 1.00 90.25 205 THR A CA 1
ATOM 1614 C C . THR A 1 205 ? 10.951 -9.042 -15.430 1.00 90.25 205 THR A C 1
ATOM 1616 O O . THR A 1 205 ? 10.230 -10.002 -15.709 1.00 90.25 205 THR A O 1
ATOM 1619 N N . THR A 1 206 ? 10.726 -7.819 -15.914 1.00 94.56 206 THR A N 1
ATOM 1620 C CA . THR A 1 206 ? 9.648 -7.471 -16.850 1.00 94.56 206 THR A CA 1
ATOM 1621 C C . THR A 1 206 ? 10.122 -7.488 -18.311 1.00 94.56 206 THR A C 1
ATOM 1623 O O . THR A 1 206 ? 10.986 -6.711 -18.723 1.00 94.56 206 THR A O 1
ATOM 1626 N N . TYR A 1 207 ? 9.498 -8.324 -19.144 1.00 94.31 207 TYR A N 1
ATOM 1627 C CA . TYR A 1 207 ? 9.762 -8.451 -20.581 1.00 94.31 207 TYR A CA 1
ATOM 1628 C C . TYR A 1 207 ? 8.602 -7.886 -21.409 1.00 94.31 207 TYR A C 1
ATOM 1630 O O . TYR A 1 207 ? 7.596 -8.553 -21.660 1.00 94.31 207 TYR A O 1
ATOM 1638 N N . TYR A 1 208 ? 8.761 -6.654 -21.895 1.00 93.81 208 TYR A N 1
ATOM 1639 C CA . TYR A 1 208 ? 7.708 -5.950 -22.633 1.00 93.81 208 TYR A CA 1
ATOM 1640 C C . TYR A 1 208 ? 7.317 -6.635 -23.947 1.00 93.81 208 TYR A C 1
ATOM 1642 O O . TYR A 1 208 ? 6.129 -6.778 -24.220 1.00 93.81 208 TYR A O 1
ATOM 1650 N N . ASP A 1 209 ? 8.280 -7.078 -24.759 1.00 93.19 209 ASP A N 1
ATOM 1651 C CA . ASP A 1 209 ? 7.992 -7.679 -26.074 1.00 93.19 209 ASP A CA 1
ATOM 1652 C C . ASP A 1 209 ? 7.237 -9.013 -25.960 1.00 93.19 209 ASP A C 1
ATOM 1654 O O . ASP A 1 209 ? 6.417 -9.345 -26.816 1.00 93.19 209 ASP A O 1
ATOM 1658 N N . GLU A 1 210 ? 7.496 -9.759 -24.885 1.00 93.94 210 GLU A N 1
ATOM 1659 C CA . GLU A 1 210 ? 6.863 -11.049 -24.590 1.00 93.94 210 GLU A CA 1
ATOM 1660 C C . GLU A 1 210 ? 5.586 -10.906 -23.756 1.00 93.94 210 GLU A C 1
ATOM 1662 O O . GLU A 1 210 ? 4.860 -11.885 -23.611 1.00 93.94 210 GLU A O 1
ATOM 1667 N N . ARG A 1 211 ? 5.308 -9.703 -23.225 1.00 97.25 211 ARG A N 1
ATOM 1668 C CA . ARG A 1 211 ? 4.236 -9.452 -22.250 1.00 97.25 211 ARG A CA 1
ATOM 1669 C C . ARG A 1 211 ? 4.344 -10.423 -21.073 1.00 97.25 211 ARG A C 1
ATOM 1671 O O . ARG A 1 211 ? 3.405 -11.127 -20.717 1.00 97.25 211 ARG A O 1
ATOM 1678 N N . LYS A 1 212 ? 5.532 -10.479 -20.480 1.00 96.69 212 LYS A N 1
ATOM 1679 C CA . LYS A 1 212 ? 5.885 -11.475 -19.472 1.00 96.69 212 LYS A CA 1
ATOM 1680 C C . LYS A 1 212 ? 6.520 -10.811 -18.258 1.00 96.69 212 LYS A C 1
ATOM 1682 O O . LYS A 1 212 ? 7.367 -9.938 -18.426 1.00 96.69 212 LYS A O 1
ATOM 1687 N N . ILE A 1 213 ? 6.125 -11.232 -17.064 1.00 96.38 213 ILE A N 1
ATOM 1688 C CA . ILE A 1 213 ? 6.820 -10.920 -15.812 1.00 96.38 213 ILE A CA 1
ATOM 1689 C C . ILE A 1 213 ? 7.328 -12.238 -15.248 1.00 96.38 213 ILE A C 1
ATOM 1691 O O . ILE A 1 213 ? 6.527 -13.137 -15.006 1.00 96.38 213 ILE A O 1
ATOM 1695 N N . ASP A 1 214 ? 8.630 -12.337 -15.028 1.00 93.81 214 ASP A N 1
ATOM 1696 C CA . ASP A 1 214 ? 9.237 -13.478 -14.356 1.00 93.81 214 ASP A CA 1
ATOM 1697 C C . ASP A 1 214 ? 9.501 -13.129 -12.895 1.00 93.81 214 ASP A C 1
ATOM 1699 O O . ASP A 1 214 ? 10.031 -12.057 -12.601 1.00 93.81 214 ASP A O 1
ATOM 1703 N N . ILE A 1 215 ? 9.156 -14.047 -11.993 1.00 91.19 215 ILE A N 1
ATOM 1704 C CA . ILE A 1 215 ? 9.404 -13.932 -10.558 1.00 91.19 215 ILE A CA 1
ATOM 1705 C C . ILE A 1 215 ? 10.121 -15.194 -10.092 1.00 91.19 215 ILE A C 1
ATOM 1707 O O . ILE A 1 215 ? 9.594 -16.309 -10.164 1.00 91.19 215 ILE A O 1
ATOM 1711 N N . ALA A 1 216 ? 11.333 -14.992 -9.602 1.00 87.88 216 ALA A N 1
ATOM 1712 C CA . ALA A 1 216 ? 12.135 -16.018 -8.976 1.00 87.88 216 ALA A CA 1
ATOM 1713 C C . ALA A 1 216 ? 11.729 -16.182 -7.509 1.00 87.88 216 ALA A C 1
ATOM 1715 O O . ALA A 1 216 ? 11.652 -15.215 -6.752 1.00 87.88 216 ALA A O 1
ATOM 1716 N N . ILE A 1 217 ? 11.487 -17.426 -7.112 1.00 84.38 217 ILE A N 1
ATOM 1717 C CA . ILE A 1 217 ? 11.152 -17.799 -5.744 1.00 84.38 217 ILE A CA 1
ATOM 1718 C C . ILE A 1 217 ? 12.339 -18.526 -5.126 1.00 84.38 217 ILE A C 1
ATOM 1720 O O . ILE A 1 217 ? 12.711 -19.628 -5.542 1.00 84.38 217 ILE A O 1
ATOM 1724 N N . GLU A 1 218 ? 12.906 -17.910 -4.096 1.00 76.56 218 GLU A N 1
ATOM 1725 C CA . GLU A 1 218 ? 13.829 -18.556 -3.174 1.00 76.56 218 GLU A CA 1
ATOM 1726 C C . GLU A 1 218 ? 13.039 -19.012 -1.946 1.00 76.56 218 GLU A C 1
ATOM 1728 O O . GLU A 1 218 ? 12.524 -18.191 -1.189 1.00 76.56 218 GLU A O 1
ATOM 1733 N N . GLU A 1 219 ? 12.925 -20.330 -1.752 1.00 64.94 219 GLU A N 1
ATOM 1734 C CA . GLU A 1 219 ? 12.106 -20.925 -0.679 1.00 64.94 219 GLU A CA 1
ATOM 1735 C C . GLU A 1 219 ? 12.545 -20.491 0.734 1.00 64.94 219 GLU A C 1
ATOM 1737 O O . GLU A 1 219 ? 11.747 -20.542 1.667 1.00 64.94 219 GLU A O 1
ATOM 1742 N N . ASP A 1 220 ? 13.788 -20.020 0.888 1.00 66.38 220 ASP A N 1
ATOM 1743 C CA . ASP A 1 220 ? 14.348 -19.538 2.155 1.00 66.38 220 ASP A CA 1
ATOM 1744 C C . ASP A 1 220 ? 13.956 -18.078 2.492 1.00 66.38 220 ASP A C 1
ATOM 1746 O O . ASP A 1 220 ? 14.255 -17.609 3.593 1.00 66.38 220 ASP A O 1
ATOM 1750 N N . LEU A 1 221 ? 13.295 -17.351 1.577 1.00 59.91 221 LEU A N 1
ATOM 1751 C CA . LEU A 1 221 ? 12.897 -15.939 1.742 1.00 59.91 221 LEU A CA 1
ATOM 1752 C C . LEU A 1 221 ? 11.392 -15.738 2.031 1.00 59.91 221 LEU A C 1
ATOM 1754 O O . LEU A 1 221 ? 10.900 -14.607 1.979 1.00 59.91 221 LEU A O 1
ATOM 1758 N N . ASP A 1 222 ? 10.667 -16.810 2.375 1.00 63.91 222 ASP A N 1
ATOM 1759 C CA . ASP A 1 222 ? 9.224 -16.808 2.673 1.00 63.91 222 ASP A CA 1
ATOM 1760 C C . ASP A 1 222 ? 8.413 -16.011 1.620 1.00 63.91 222 ASP A C 1
ATOM 1762 O O . ASP A 1 222 ? 8.502 -16.300 0.429 1.00 63.91 222 ASP A O 1
ATOM 1766 N N . GLU A 1 223 ? 7.603 -15.029 2.035 1.00 59.44 223 GLU A N 1
ATOM 1767 C CA . GLU A 1 223 ? 6.691 -14.228 1.199 1.00 59.44 223 GLU A CA 1
ATOM 1768 C C . GLU A 1 223 ? 7.342 -13.024 0.501 1.00 59.44 223 GLU A C 1
ATOM 1770 O O . GLU A 1 223 ? 6.720 -12.410 -0.372 1.00 59.44 223 GLU A O 1
ATOM 1775 N N . LEU A 1 224 ? 8.585 -12.678 0.863 1.00 63.94 224 LEU A N 1
ATOM 1776 C CA . LEU A 1 224 ? 9.273 -11.475 0.379 1.00 63.94 224 LEU A CA 1
ATOM 1777 C C . LEU A 1 224 ? 9.353 -11.381 -1.155 1.00 63.94 224 LEU A C 1
ATOM 1779 O O . LEU A 1 224 ? 9.080 -10.290 -1.669 1.00 63.94 224 LEU A O 1
ATOM 1783 N N . PRO A 1 225 ? 9.635 -12.471 -1.903 1.00 67.44 225 PRO A N 1
ATOM 1784 C CA . PRO A 1 225 ? 9.676 -12.412 -3.363 1.00 67.44 225 PRO A CA 1
ATOM 1785 C C . PRO A 1 225 ? 8.328 -12.017 -3.982 1.00 67.44 225 PRO A C 1
ATOM 1787 O O . PRO A 1 225 ? 8.282 -11.282 -4.959 1.00 67.44 225 PRO A O 1
ATOM 1790 N N . ILE A 1 226 ? 7.201 -12.437 -3.402 1.00 74.50 226 ILE A N 1
ATOM 1791 C CA . ILE A 1 226 ? 5.880 -12.078 -3.938 1.00 74.50 226 ILE A CA 1
ATOM 1792 C C . ILE A 1 226 ? 5.471 -10.681 -3.498 1.00 74.50 226 ILE A C 1
ATOM 1794 O O . ILE A 1 226 ? 5.051 -9.877 -4.321 1.00 74.50 226 ILE A O 1
ATOM 1798 N N . ARG A 1 227 ? 5.604 -10.373 -2.208 1.00 77.00 227 ARG A N 1
ATOM 1799 C CA . ARG A 1 227 ? 5.206 -9.079 -1.648 1.00 77.00 227 ARG A CA 1
ATOM 1800 C C . ARG A 1 227 ? 5.932 -7.910 -2.317 1.00 77.00 227 ARG A C 1
ATOM 1802 O O . ARG A 1 227 ? 5.305 -6.897 -2.615 1.00 77.00 227 ARG A O 1
ATOM 1809 N N . SER A 1 228 ? 7.241 -8.056 -2.525 1.00 80.31 228 SER A N 1
ATOM 1810 C CA . SER A 1 228 ? 8.103 -6.997 -3.052 1.00 80.31 228 SER A CA 1
ATOM 1811 C C . SER A 1 228 ? 8.209 -7.065 -4.576 1.00 80.31 228 SER A C 1
ATOM 1813 O O . SER A 1 228 ? 7.784 -6.161 -5.295 1.00 80.31 228 SER A O 1
ATOM 1815 N N . THR A 1 229 ? 8.721 -8.180 -5.101 1.00 87.62 229 THR A N 1
ATOM 1816 C CA . THR A 1 229 ? 9.127 -8.250 -6.505 1.00 87.62 229 THR A CA 1
ATOM 1817 C C . THR A 1 229 ? 7.946 -8.196 -7.466 1.00 87.62 229 THR A C 1
ATOM 1819 O O . THR A 1 229 ? 8.007 -7.458 -8.441 1.00 87.62 229 THR A O 1
ATOM 1822 N N . LEU A 1 230 ? 6.830 -8.880 -7.185 1.00 90.81 230 LEU A N 1
ATOM 1823 C CA . LEU A 1 230 ? 5.643 -8.820 -8.052 1.00 90.81 230 LEU A CA 1
ATOM 1824 C C . LEU A 1 230 ? 5.171 -7.380 -8.284 1.00 90.81 230 LEU A C 1
ATOM 1826 O O . LEU A 1 230 ? 4.925 -6.972 -9.418 1.00 90.81 230 LEU A O 1
ATOM 1830 N N . LEU A 1 231 ? 5.000 -6.624 -7.200 1.00 91.44 231 LEU A N 1
ATOM 1831 C CA . LEU A 1 231 ? 4.448 -5.275 -7.265 1.00 91.44 231 LEU A CA 1
ATOM 1832 C C . LEU A 1 231 ? 5.450 -4.288 -7.862 1.00 91.44 231 LEU A C 1
ATOM 1834 O O . LEU A 1 231 ? 5.038 -3.399 -8.607 1.00 91.44 231 LEU A O 1
ATOM 1838 N N . HIS A 1 232 ? 6.743 -4.482 -7.596 1.00 92.88 232 HIS A N 1
ATOM 1839 C CA . HIS A 1 232 ? 7.824 -3.768 -8.267 1.00 92.88 232 HIS A CA 1
ATOM 1840 C C . HIS A 1 232 ? 7.760 -3.963 -9.791 1.00 92.88 232 HIS A C 1
ATOM 1842 O O . HIS A 1 232 ? 7.672 -2.989 -10.539 1.00 92.88 232 HIS A O 1
ATOM 1848 N N . GLU A 1 233 ? 7.720 -5.211 -10.269 1.00 94.69 233 GLU A N 1
ATOM 1849 C CA . GLU A 1 233 ? 7.683 -5.509 -11.706 1.00 94.69 233 GLU A CA 1
ATOM 1850 C C . GLU A 1 233 ? 6.404 -4.974 -12.371 1.00 94.69 233 GLU A C 1
ATOM 1852 O O . GLU A 1 233 ? 6.438 -4.391 -13.457 1.00 94.69 233 GLU A O 1
ATOM 1857 N N . ILE A 1 234 ? 5.256 -5.062 -11.691 1.00 95.75 234 ILE A N 1
ATOM 1858 C CA . ILE A 1 234 ? 4.027 -4.404 -12.160 1.00 95.75 234 ILE A CA 1
ATOM 1859 C C . ILE A 1 234 ? 4.210 -2.882 -12.210 1.00 95.75 234 ILE A C 1
ATOM 1861 O O . ILE A 1 234 ? 3.689 -2.237 -13.119 1.00 95.75 234 ILE A O 1
ATOM 1865 N N . GLY A 1 235 ? 4.983 -2.296 -11.297 1.00 96.00 235 GLY A N 1
ATOM 1866 C CA . GLY A 1 235 ? 5.353 -0.886 -11.337 1.00 96.00 235 GLY A CA 1
ATOM 1867 C C . GLY A 1 235 ? 6.043 -0.481 -12.644 1.00 96.00 235 GLY A C 1
ATOM 1868 O O . GLY A 1 235 ? 5.710 0.562 -13.207 1.00 96.00 235 GLY A O 1
ATOM 1869 N N . HIS A 1 236 ? 6.914 -1.329 -13.197 1.00 96.81 236 HIS A N 1
ATOM 1870 C CA . HIS A 1 236 ? 7.495 -1.121 -14.528 1.00 96.81 236 HIS A CA 1
ATOM 1871 C C . HIS A 1 236 ? 6.463 -1.214 -15.658 1.00 96.81 236 HIS A C 1
ATOM 1873 O O . HIS A 1 236 ? 6.488 -0.416 -16.601 1.00 96.81 236 HIS A O 1
ATOM 1879 N N . VAL A 1 237 ? 5.509 -2.145 -15.561 1.00 97.56 237 VAL A N 1
ATOM 1880 C CA . VAL A 1 237 ? 4.391 -2.216 -16.514 1.00 97.56 237 VAL A CA 1
ATOM 1881 C C . VAL A 1 237 ? 3.574 -0.923 -16.482 1.00 97.56 237 VAL A C 1
ATOM 1883 O O . VAL A 1 237 ? 3.283 -0.360 -17.539 1.00 97.56 237 VAL A O 1
ATOM 1886 N N . VAL A 1 238 ? 3.260 -0.404 -15.293 1.00 97.00 238 VAL A N 1
ATOM 1887 C CA . VAL A 1 238 ? 2.529 0.862 -15.135 1.00 97.00 238 VAL A CA 1
ATOM 1888 C C . VAL A 1 238 ? 3.321 2.041 -15.687 1.00 97.00 238 VAL A C 1
ATOM 1890 O O . VAL A 1 238 ? 2.750 2.850 -16.416 1.00 97.00 238 VAL A O 1
ATOM 1893 N N . ASP A 1 239 ? 4.627 2.108 -15.427 1.00 97.00 239 ASP A N 1
ATOM 1894 C CA . ASP A 1 239 ? 5.490 3.138 -16.011 1.00 97.00 239 ASP A CA 1
ATOM 1895 C C . ASP A 1 239 ? 5.389 3.133 -17.545 1.00 97.00 239 ASP A C 1
ATOM 1897 O O . ASP A 1 239 ? 5.188 4.176 -18.168 1.00 97.00 239 ASP A O 1
ATOM 1901 N N . SER A 1 240 ? 5.414 1.946 -18.163 1.00 96.12 240 SER A N 1
ATOM 1902 C CA . SER A 1 240 ? 5.261 1.804 -19.618 1.00 96.12 240 SER A CA 1
ATOM 1903 C C . SER A 1 240 ? 3.879 2.225 -20.133 1.00 96.12 240 SER A C 1
ATOM 1905 O O . SER A 1 240 ? 3.770 2.812 -21.210 1.00 96.12 240 SER A O 1
ATOM 1907 N N . TYR A 1 241 ? 2.814 1.975 -19.364 1.00 95.38 241 TYR A N 1
ATOM 1908 C CA . TYR A 1 241 ? 1.455 2.412 -19.696 1.00 95.38 241 TYR A CA 1
ATOM 1909 C C . TYR A 1 241 ? 1.275 3.924 -19.633 1.00 95.38 241 TYR A C 1
ATOM 1911 O O . TYR A 1 241 ? 0.362 4.444 -20.278 1.00 95.38 241 TYR A O 1
ATOM 1919 N N . GLU A 1 242 ? 2.140 4.600 -18.886 1.00 94.62 242 GLU A N 1
ATOM 1920 C CA . GLU A 1 242 ? 2.157 6.046 -18.690 1.00 94.62 242 GLU A CA 1
ATOM 1921 C C . GLU A 1 242 ? 3.269 6.713 -19.519 1.00 94.62 242 GLU A C 1
ATOM 1923 O O . GLU A 1 242 ? 3.767 7.779 -19.160 1.00 94.62 242 GLU A O 1
ATOM 1928 N N . ASP A 1 243 ? 3.637 6.090 -20.645 1.00 94.38 243 ASP A N 1
ATOM 1929 C CA . ASP A 1 243 ? 4.645 6.564 -21.600 1.00 94.38 243 ASP A CA 1
ATOM 1930 C C . ASP A 1 243 ? 6.033 6.790 -20.966 1.00 94.38 243 ASP A C 1
ATOM 1932 O O . ASP A 1 243 ? 6.753 7.724 -21.324 1.00 94.38 243 ASP A O 1
ATOM 1936 N N . TYR A 1 244 ? 6.423 5.909 -20.039 1.00 95.25 244 TYR A N 1
ATOM 1937 C CA . TYR A 1 244 ? 7.660 5.984 -19.255 1.00 95.25 244 TYR A CA 1
ATOM 1938 C C . TYR A 1 244 ? 7.777 7.285 -18.460 1.00 95.25 244 TYR A C 1
ATOM 1940 O O . TYR A 1 244 ? 8.761 8.035 -18.542 1.00 95.25 244 TYR A O 1
ATOM 1948 N N . ALA A 1 245 ? 6.742 7.543 -17.666 1.00 95.00 245 ALA A N 1
ATOM 1949 C CA . ALA A 1 245 ? 6.626 8.706 -16.806 1.00 95.00 245 ALA A CA 1
ATOM 1950 C C . ALA A 1 245 ? 7.820 8.870 -15.843 1.00 95.00 245 ALA A C 1
ATOM 1952 O O . ALA A 1 245 ? 8.128 9.998 -15.442 1.00 95.00 245 ALA A O 1
ATOM 1953 N N . SER A 1 246 ? 8.538 7.788 -15.527 1.00 96.06 246 SER A N 1
ATOM 1954 C CA . SER A 1 246 ? 9.768 7.800 -14.732 1.00 96.06 246 SER A CA 1
ATOM 1955 C C . SER A 1 246 ? 10.900 8.651 -15.329 1.00 96.06 246 SER A C 1
ATOM 1957 O O . SER A 1 246 ? 11.722 9.189 -14.580 1.00 96.06 246 SER A O 1
ATOM 1959 N N . TYR A 1 247 ? 10.932 8.860 -16.651 1.00 95.12 247 TYR A N 1
ATOM 1960 C CA . TYR A 1 247 ? 11.900 9.750 -17.312 1.00 95.12 247 TYR A CA 1
ATOM 1961 C C . TYR A 1 247 ? 11.440 11.204 -17.392 1.00 95.12 247 TYR A C 1
ATOM 1963 O O . TYR A 1 247 ? 12.237 12.101 -17.694 1.00 95.12 247 TYR A O 1
ATOM 1971 N N . GLU A 1 248 ? 10.168 11.465 -17.110 1.00 95.56 248 GLU A N 1
ATOM 1972 C CA . GLU A 1 248 ? 9.591 12.783 -17.282 1.00 95.56 248 GLU A CA 1
ATOM 1973 C C . GLU A 1 248 ? 9.977 13.734 -16.149 1.00 95.56 248 GLU A C 1
ATOM 1975 O O . GLU A 1 248 ? 10.231 13.367 -14.996 1.00 95.56 248 GLU A O 1
ATOM 1980 N N . LYS A 1 249 ? 10.021 15.029 -16.478 1.00 94.69 249 LYS A N 1
ATOM 1981 C CA . LYS A 1 249 ? 10.446 16.071 -15.532 1.00 94.69 249 LYS A CA 1
ATOM 1982 C C . LYS A 1 249 ? 9.659 16.069 -14.208 1.00 94.69 249 LYS A C 1
ATOM 1984 O O . LYS A 1 249 ? 10.295 16.280 -13.171 1.00 94.69 249 LYS A O 1
ATOM 1989 N N . PRO A 1 250 ? 8.321 15.890 -14.196 1.00 94.94 250 PRO A N 1
ATOM 1990 C CA . PRO A 1 250 ? 7.562 15.857 -12.951 1.00 94.94 250 PRO A CA 1
ATOM 1991 C C . PRO A 1 250 ? 8.055 14.770 -11.991 1.00 94.94 250 PRO A C 1
ATOM 1993 O O . PRO A 1 250 ? 8.322 15.089 -10.838 1.00 94.94 250 PRO A O 1
ATOM 1996 N N . PHE A 1 251 ? 8.272 13.542 -12.474 1.00 96.69 251 PHE A N 1
ATOM 1997 C CA . PHE A 1 251 ? 8.708 12.434 -11.627 1.00 96.69 251 PHE A CA 1
ATOM 1998 C C . PHE A 1 251 ? 10.194 12.511 -11.269 1.00 96.69 251 PHE A C 1
ATOM 2000 O O . PHE A 1 251 ? 10.570 12.404 -10.104 1.00 96.69 251 PHE A O 1
ATOM 2007 N N . THR A 1 252 ? 11.061 12.788 -12.248 1.00 95.62 252 THR A N 1
ATOM 2008 C CA . THR A 1 252 ? 12.508 12.921 -11.998 1.00 95.62 252 THR A CA 1
ATOM 2009 C C . THR A 1 252 ? 12.829 14.021 -10.980 1.00 95.62 252 THR A C 1
ATOM 2011 O O . THR A 1 252 ? 13.826 13.924 -10.266 1.00 95.62 252 THR A O 1
ATOM 2014 N N . SER A 1 253 ? 11.979 15.049 -10.863 1.00 95.75 253 SER A N 1
ATOM 2015 C CA . SER A 1 253 ? 12.100 16.071 -9.816 1.00 95.75 253 SER A CA 1
ATOM 2016 C C . SER A 1 253 ? 11.825 15.508 -8.418 1.00 95.75 253 SER A C 1
ATOM 2018 O O . SER A 1 253 ? 12.577 15.832 -7.498 1.00 95.75 253 SER A O 1
ATOM 2020 N N . CYS A 1 254 ? 10.800 14.664 -8.265 1.00 95.50 254 CYS A N 1
ATOM 2021 C CA . CYS A 1 254 ? 10.514 13.942 -7.023 1.00 95.50 254 CYS A CA 1
ATOM 2022 C C . CYS A 1 254 ? 11.686 13.013 -6.665 1.00 95.50 254 CYS A C 1
ATOM 2024 O O . CYS A 1 254 ? 12.280 13.158 -5.598 1.00 95.50 254 CYS A O 1
ATOM 2026 N N . TYR A 1 255 ? 12.128 12.182 -7.618 1.00 94.38 255 TYR A N 1
ATOM 2027 C CA . TYR A 1 255 ? 13.279 11.285 -7.458 1.00 94.38 255 TYR A CA 1
ATOM 2028 C C . TYR A 1 255 ? 14.532 12.003 -6.934 1.00 94.38 255 TYR A C 1
ATOM 2030 O O . TYR A 1 255 ? 15.132 11.578 -5.950 1.00 94.38 255 TYR A O 1
ATOM 2038 N N . GLN A 1 256 ? 14.942 13.124 -7.541 1.00 93.19 256 GLN A N 1
ATOM 2039 C CA . GLN A 1 256 ? 16.165 13.812 -7.103 1.00 93.19 256 GLN A CA 1
ATOM 2040 C C . GLN A 1 256 ? 16.071 14.396 -5.689 1.00 93.19 256 GLN A C 1
ATOM 2042 O O . GLN A 1 256 ? 17.107 14.552 -5.042 1.00 93.19 256 GLN A O 1
ATOM 2047 N N . LYS A 1 257 ? 14.866 14.734 -5.222 1.00 93.25 257 LYS A N 1
ATOM 2048 C CA . LYS A 1 257 ? 14.649 15.286 -3.881 1.00 93.25 257 LYS A CA 1
ATOM 2049 C C . LYS A 1 257 ? 14.522 14.204 -2.817 1.00 93.25 257 LYS A C 1
ATOM 2051 O O . LYS A 1 257 ? 15.029 14.391 -1.716 1.00 93.25 257 LYS A O 1
ATOM 2056 N N . GLU A 1 258 ? 13.838 13.110 -3.136 1.00 92.56 258 GLU A N 1
ATOM 2057 C CA . GLU A 1 258 ? 13.337 12.170 -2.130 1.00 92.56 258 GLU A CA 1
ATOM 2058 C C . GLU A 1 258 ? 14.030 10.804 -2.152 1.00 92.56 258 GLU A C 1
ATOM 2060 O O . GLU A 1 258 ? 13.895 10.056 -1.187 1.00 92.56 258 GLU A O 1
ATOM 2065 N N . LYS A 1 259 ? 14.856 10.483 -3.161 1.00 88.56 259 LYS A N 1
ATOM 2066 C CA . LYS A 1 259 ? 15.563 9.187 -3.220 1.00 88.56 259 LYS A CA 1
ATOM 2067 C C . LYS A 1 259 ? 16.400 8.871 -1.983 1.00 88.56 259 LYS A C 1
ATOM 2069 O O . LYS A 1 259 ? 16.459 7.723 -1.572 1.00 88.56 259 LYS A O 1
ATOM 2074 N N . SER A 1 260 ? 17.031 9.873 -1.366 1.00 84.94 260 SER A N 1
ATOM 2075 C CA . SER A 1 260 ? 17.814 9.659 -0.143 1.00 84.94 260 SER A CA 1
ATOM 2076 C C . SER A 1 260 ? 16.936 9.446 1.086 1.00 84.94 260 SER A C 1
ATOM 2078 O O . SER A 1 260 ? 17.364 8.769 2.003 1.00 84.94 260 SER A O 1
ATOM 2080 N N . LEU A 1 261 ? 15.725 10.011 1.107 1.00 83.12 261 LEU A N 1
ATOM 2081 C CA . LEU A 1 261 ? 14.756 9.784 2.185 1.00 83.12 261 LEU A CA 1
ATOM 2082 C C . LEU A 1 261 ? 14.164 8.376 2.093 1.00 83.12 261 LEU A C 1
ATOM 2084 O O . LEU A 1 261 ? 13.887 7.746 3.108 1.00 83.12 261 LEU A O 1
ATOM 2088 N N . PHE A 1 262 ? 14.002 7.881 0.865 1.00 80.38 262 PHE A N 1
ATOM 2089 C CA . PHE A 1 262 ? 13.542 6.525 0.602 1.00 80.38 262 PHE A CA 1
ATOM 2090 C C . PHE A 1 262 ? 14.546 5.462 1.074 1.00 80.38 262 PHE A C 1
ATOM 2092 O O . PHE A 1 262 ? 14.129 4.407 1.533 1.00 80.38 262 PHE A O 1
ATOM 2099 N N . LEU A 1 263 ? 15.855 5.756 1.048 1.00 71.19 263 LEU A N 1
ATOM 2100 C CA . LEU A 1 263 ? 16.890 4.862 1.595 1.00 71.19 263 LEU A CA 1
ATOM 2101 C C . LEU A 1 263 ? 16.719 4.575 3.093 1.00 71.19 263 LEU A C 1
ATOM 2103 O O . LEU A 1 263 ? 17.099 3.506 3.557 1.00 71.19 263 LEU A O 1
ATOM 2107 N N . ASP A 1 264 ? 16.117 5.503 3.837 1.00 66.19 264 ASP A N 1
ATOM 2108 C CA . ASP A 1 264 ? 15.895 5.367 5.280 1.00 66.19 264 ASP A CA 1
ATOM 2109 C C . ASP A 1 264 ? 14.589 4.616 5.613 1.00 66.19 264 ASP A C 1
ATOM 2111 O O . ASP A 1 264 ? 14.184 4.527 6.779 1.00 66.19 264 ASP A O 1
ATOM 2115 N N . ILE A 1 265 ? 13.899 4.073 4.602 1.00 66.12 265 ILE A N 1
ATOM 2116 C CA . ILE A 1 265 ? 12.699 3.260 4.794 1.00 66.12 265 ILE A CA 1
ATOM 2117 C C . ILE A 1 265 ? 13.087 1.879 5.333 1.00 66.12 265 ILE A C 1
ATOM 2119 O O . ILE A 1 265 ? 13.393 0.947 4.596 1.00 66.12 265 ILE A O 1
ATOM 2123 N N . LYS A 1 266 ? 12.988 1.730 6.657 1.00 60.72 266 LYS A N 1
ATOM 2124 C CA . LYS A 1 266 ? 13.198 0.455 7.373 1.00 60.72 266 LYS A CA 1
ATOM 2125 C C . LYS A 1 266 ? 12.099 -0.587 7.152 1.00 60.72 266 LYS A C 1
ATOM 2127 O O . LYS A 1 266 ? 12.190 -1.705 7.639 1.00 60.72 266 LYS A O 1
ATOM 2132 N N . TRP A 1 267 ? 11.027 -0.217 6.462 1.00 58.81 267 TRP A N 1
ATOM 2133 C CA . TRP A 1 267 ? 9.930 -1.131 6.150 1.00 58.81 267 TRP A CA 1
ATOM 2134 C C . TRP A 1 267 ? 10.281 -2.094 4.996 1.00 58.81 267 TRP A C 1
ATOM 2136 O O . TRP A 1 267 ? 9.691 -3.168 4.899 1.00 58.81 267 TRP A O 1
ATOM 2146 N N . ASN A 1 268 ? 11.275 -1.745 4.164 1.00 59.81 268 ASN A N 1
ATOM 2147 C CA . ASN A 1 268 ? 11.743 -2.561 3.041 1.00 59.81 268 ASN A CA 1
ATOM 2148 C C . ASN A 1 268 ? 13.285 -2.614 2.985 1.00 59.81 268 ASN A C 1
ATOM 2150 O O . ASN A 1 268 ? 13.901 -2.196 2.002 1.00 59.81 268 ASN A O 1
ATOM 2154 N N . GLU A 1 269 ? 13.915 -3.102 4.065 1.00 56.19 269 GLU A N 1
ATOM 2155 C CA . GLU A 1 269 ? 15.385 -3.148 4.231 1.00 56.19 269 GLU A CA 1
ATOM 2156 C C . GLU A 1 269 ? 16.127 -3.903 3.105 1.00 56.19 269 GLU A C 1
ATOM 2158 O O . GLU A 1 269 ? 17.334 -3.733 2.960 1.00 56.19 269 GLU A O 1
ATOM 2163 N N . TYR A 1 270 ? 15.424 -4.680 2.272 1.00 55.31 270 TYR A N 1
ATOM 2164 C CA . TYR A 1 270 ? 16.011 -5.471 1.186 1.00 55.31 270 TYR A CA 1
ATOM 2165 C C . TYR A 1 270 ? 16.141 -4.733 -0.161 1.00 55.31 270 TYR A C 1
ATOM 2167 O O . TYR A 1 270 ? 16.978 -5.123 -0.969 1.00 55.31 270 TYR A O 1
ATOM 2175 N N . HIS A 1 271 ? 15.378 -3.659 -0.413 1.00 58.53 271 HIS A N 1
ATOM 2176 C CA . HIS A 1 271 ? 15.301 -3.040 -1.754 1.00 58.53 271 HIS A CA 1
ATOM 2177 C C . HIS A 1 271 ? 15.612 -1.540 -1.805 1.00 58.53 271 HIS A C 1
ATOM 2179 O O . HIS A 1 271 ? 15.751 -0.969 -2.891 1.00 58.53 271 HIS A O 1
ATOM 2185 N N . ALA A 1 272 ? 15.773 -0.886 -0.653 1.00 58.06 272 ALA A N 1
ATOM 2186 C CA . ALA A 1 272 ? 15.965 0.560 -0.593 1.00 58.06 272 ALA A CA 1
ATOM 2187 C C . ALA A 1 272 ? 17.174 1.029 -1.436 1.00 58.06 272 ALA A C 1
ATOM 2189 O O . ALA A 1 272 ? 17.068 1.989 -2.204 1.00 58.06 272 ALA A O 1
ATOM 2190 N N . GLU A 1 273 ? 18.301 0.308 -1.382 1.00 62.09 273 GLU A N 1
ATOM 2191 C CA . GLU A 1 273 ? 19.499 0.626 -2.175 1.00 62.09 273 GLU A CA 1
ATOM 2192 C C . GLU A 1 273 ? 19.293 0.453 -3.691 1.00 62.09 273 GLU A C 1
ATOM 2194 O O . GLU A 1 273 ? 19.877 1.199 -4.484 1.00 62.09 273 GLU A O 1
ATOM 2199 N N . TYR A 1 274 ? 18.436 -0.487 -4.106 1.00 66.25 274 TYR A N 1
ATOM 2200 C CA . TYR A 1 274 ? 18.088 -0.716 -5.511 1.00 66.25 274 TYR A CA 1
ATOM 2201 C C . TYR A 1 274 ? 17.206 0.417 -6.061 1.00 66.25 274 TYR A C 1
ATOM 2203 O O . TYR A 1 274 ? 17.492 0.969 -7.126 1.00 66.25 274 TYR A O 1
ATOM 2211 N N . ALA A 1 275 ? 16.230 0.872 -5.270 1.00 64.69 275 ALA A N 1
ATOM 2212 C CA . ALA A 1 275 ? 15.345 1.993 -5.597 1.00 64.69 275 ALA A CA 1
ATOM 2213 C C . ALA A 1 275 ? 16.096 3.302 -5.901 1.00 64.69 275 ALA A C 1
ATOM 2215 O O . ALA A 1 275 ? 15.646 4.133 -6.688 1.00 64.69 275 ALA A O 1
ATOM 2216 N N . ALA A 1 276 ? 17.260 3.521 -5.282 1.00 68.88 276 ALA A N 1
ATOM 2217 C CA . ALA A 1 276 ? 18.045 4.742 -5.466 1.00 68.88 276 ALA A CA 1
ATOM 2218 C C . ALA A 1 276 ? 18.966 4.724 -6.704 1.00 68.88 276 ALA A C 1
ATOM 2220 O O . ALA A 1 276 ? 19.643 5.725 -6.967 1.00 68.88 276 ALA A O 1
ATOM 2221 N N . ARG A 1 277 ? 19.019 3.617 -7.464 1.00 77.12 277 ARG A N 1
ATOM 2222 C CA . ARG A 1 277 ? 19.927 3.453 -8.617 1.00 77.12 277 ARG A CA 1
ATOM 2223 C C . ARG A 1 277 ? 19.593 4.410 -9.753 1.00 77.12 277 ARG A C 1
ATOM 2225 O O . ARG A 1 277 ? 20.472 5.096 -10.282 1.00 77.12 277 ARG A O 1
ATOM 2232 N N . ASN A 1 278 ? 18.327 4.453 -10.148 1.00 87.44 278 ASN A N 1
ATOM 2233 C CA . ASN A 1 278 ? 17.844 5.304 -11.225 1.00 87.44 278 ASN A CA 1
ATOM 2234 C C . ASN A 1 278 ? 16.357 5.646 -11.020 1.00 87.44 278 ASN A C 1
ATOM 2236 O O . ASN A 1 278 ? 15.703 5.111 -10.132 1.00 87.44 278 ASN A O 1
ATOM 2240 N N . ALA A 1 279 ? 15.835 6.578 -11.822 1.00 92.62 279 ALA A N 1
ATOM 2241 C CA . ALA A 1 279 ? 14.456 7.038 -11.675 1.00 92.62 279 ALA A CA 1
ATOM 2242 C C . ALA A 1 279 ? 13.417 5.951 -12.009 1.00 92.62 279 ALA A C 1
ATOM 2244 O O . ALA A 1 279 ? 12.328 5.984 -11.457 1.00 92.62 279 ALA A O 1
ATOM 2245 N N . THR A 1 280 ? 13.742 4.990 -12.872 1.00 94.25 280 THR A N 1
ATOM 2246 C CA . THR A 1 280 ? 12.842 3.889 -13.244 1.00 94.25 280 THR A CA 1
ATOM 2247 C C . THR A 1 280 ? 12.682 2.889 -12.096 1.00 94.25 280 THR A C 1
ATOM 2249 O O . THR A 1 280 ? 11.550 2.570 -11.748 1.00 94.25 280 THR A O 1
ATOM 2252 N N . GLU A 1 281 ? 13.771 2.496 -11.425 1.00 91.12 281 GLU A N 1
ATOM 2253 C CA . GLU A 1 281 ? 13.678 1.663 -10.209 1.00 91.12 281 GLU A CA 1
ATOM 2254 C C . GLU A 1 281 ? 12.993 2.404 -9.072 1.00 91.12 281 GLU A C 1
ATOM 2256 O O . GLU A 1 281 ? 12.151 1.850 -8.372 1.00 91.12 281 GLU A O 1
ATOM 2261 N N . TYR A 1 282 ? 13.306 3.694 -8.918 1.00 93.25 282 TYR A N 1
ATOM 2262 C CA . TYR A 1 282 ? 12.638 4.526 -7.929 1.00 93.25 282 TYR A CA 1
ATOM 2263 C C . TYR A 1 282 ? 11.129 4.571 -8.170 1.00 93.25 282 TYR A C 1
ATOM 2265 O O . TYR A 1 282 ? 10.365 4.510 -7.214 1.00 93.25 282 TYR A O 1
ATOM 2273 N N . TYR A 1 283 ? 10.691 4.663 -9.429 1.00 95.19 283 TYR A N 1
ATOM 2274 C CA . TYR A 1 283 ? 9.276 4.635 -9.801 1.00 95.19 283 TYR A CA 1
ATOM 2275 C C . TYR A 1 283 ? 8.606 3.330 -9.386 1.00 95.19 283 TYR A C 1
ATOM 2277 O O . TYR A 1 283 ? 7.603 3.376 -8.678 1.00 95.19 283 TYR A O 1
ATOM 2285 N N . ALA A 1 284 ? 9.169 2.190 -9.785 1.00 93.88 284 ALA A N 1
ATOM 2286 C CA . ALA A 1 284 ? 8.614 0.877 -9.473 1.00 93.88 284 ALA A CA 1
ATOM 2287 C C . ALA A 1 284 ? 8.522 0.636 -7.957 1.00 93.88 284 ALA A C 1
ATOM 2289 O O . ALA A 1 284 ? 7.453 0.311 -7.437 1.00 93.88 284 ALA A O 1
ATOM 2290 N N . GLU A 1 285 ? 9.610 0.904 -7.235 1.00 90.75 285 GLU A N 1
ATOM 2291 C CA . GLU A 1 285 ? 9.680 0.743 -5.781 1.00 90.75 285 GLU A CA 1
ATOM 2292 C C . GLU A 1 285 ? 8.700 1.659 -5.052 1.00 90.75 285 GLU A C 1
ATOM 2294 O O . GLU A 1 285 ? 7.924 1.220 -4.205 1.00 90.75 285 GLU A O 1
ATOM 2299 N N . THR A 1 286 ? 8.680 2.948 -5.391 1.00 91.94 286 THR A N 1
ATOM 2300 C CA . THR A 1 286 ? 7.793 3.895 -4.705 1.00 91.94 286 THR A CA 1
ATOM 2301 C C . THR A 1 286 ? 6.318 3.668 -5.023 1.00 91.94 286 THR A C 1
ATOM 2303 O O . THR A 1 286 ? 5.477 3.907 -4.154 1.00 91.94 286 THR A O 1
ATOM 2306 N N . LEU A 1 287 ? 5.984 3.176 -6.220 1.00 93.88 287 LEU A N 1
ATOM 2307 C CA . LEU A 1 287 ? 4.612 2.821 -6.578 1.00 93.88 287 LEU A CA 1
ATOM 2308 C C . LEU A 1 287 ? 4.124 1.596 -5.793 1.00 93.88 287 LEU A C 1
ATOM 2310 O O . LEU A 1 287 ? 3.004 1.599 -5.281 1.00 93.88 287 LEU A O 1
ATOM 2314 N N . MET A 1 288 ? 4.983 0.593 -5.605 1.00 90.50 288 MET A N 1
ATOM 2315 C CA . MET A 1 288 ? 4.694 -0.526 -4.710 1.00 90.50 288 MET A CA 1
ATOM 2316 C C . MET A 1 288 ? 4.407 -0.041 -3.280 1.00 90.50 288 MET A C 1
ATOM 2318 O O . MET A 1 288 ? 3.398 -0.435 -2.692 1.00 90.50 288 MET A O 1
ATOM 2322 N N . VAL A 1 289 ? 5.248 0.837 -2.712 1.00 88.12 289 VAL A N 1
ATOM 2323 C CA . VAL A 1 289 ? 5.016 1.366 -1.351 1.00 88.12 289 VAL A CA 1
ATOM 2324 C C . VAL A 1 289 ? 3.729 2.200 -1.296 1.00 88.12 289 VAL A C 1
ATOM 2326 O O . VAL A 1 289 ? 2.996 2.123 -0.311 1.00 88.12 289 VAL A O 1
ATOM 2329 N N . TYR A 1 290 ? 3.398 2.952 -2.351 1.00 90.88 290 TYR A N 1
ATOM 2330 C CA . TYR A 1 290 ? 2.125 3.673 -2.452 1.00 90.88 290 TYR A CA 1
ATOM 2331 C C . TYR A 1 290 ? 0.914 2.730 -2.342 1.00 90.88 290 TYR A C 1
ATOM 2333 O O . TYR A 1 290 ? -0.061 3.055 -1.659 1.00 90.88 290 TYR A O 1
ATOM 2341 N N . TRP A 1 291 ? 0.975 1.546 -2.957 1.00 88.75 291 TRP A N 1
ATOM 2342 C CA . TRP A 1 291 ? -0.088 0.551 -2.834 1.00 88.75 291 TRP A CA 1
ATOM 2343 C C . TRP A 1 291 ? -0.088 -0.169 -1.479 1.00 88.75 291 TRP A C 1
ATOM 2345 O O . TRP A 1 291 ? -1.156 -0.350 -0.895 1.00 88.75 291 TRP A O 1
ATOM 2355 N N . LEU A 1 292 ? 1.069 -0.552 -0.942 1.00 83.81 292 LEU A N 1
ATOM 2356 C CA . LEU A 1 292 ? 1.135 -1.350 0.288 1.00 83.81 292 LEU A CA 1
ATOM 2357 C C . LEU A 1 292 ? 0.949 -0.518 1.568 1.00 83.81 292 LEU A C 1
ATOM 2359 O O . LEU A 1 292 ? 0.221 -0.932 2.470 1.00 83.81 292 LEU A O 1
ATOM 2363 N N . ALA A 1 293 ? 1.564 0.663 1.643 1.00 81.88 293 ALA A N 1
ATOM 2364 C CA . ALA A 1 293 ? 1.664 1.467 2.863 1.00 81.88 293 ALA A CA 1
ATOM 2365 C C . ALA A 1 293 ? 1.553 2.984 2.577 1.00 81.88 293 ALA A C 1
ATOM 2367 O O . ALA A 1 293 ? 2.508 3.742 2.794 1.00 81.88 293 ALA A O 1
ATOM 2368 N N . PRO A 1 294 ? 0.390 3.470 2.101 1.00 85.06 294 PRO A N 1
ATOM 2369 C CA . PRO A 1 294 ? 0.234 4.835 1.596 1.00 85.06 294 PRO A CA 1
ATOM 2370 C C . PRO A 1 294 ? 0.526 5.931 2.631 1.00 85.06 294 PRO A C 1
ATOM 2372 O O . PRO A 1 294 ? 1.123 6.949 2.278 1.00 85.06 294 PRO A O 1
ATOM 2375 N N . ASP A 1 295 ? 0.154 5.757 3.904 1.00 83.56 295 ASP A N 1
ATOM 2376 C CA . ASP A 1 295 ? 0.390 6.802 4.915 1.00 83.56 295 ASP A CA 1
ATOM 2377 C C . ASP A 1 295 ? 1.857 6.869 5.339 1.00 83.56 295 ASP A C 1
ATOM 2379 O O . ASP A 1 295 ? 2.405 7.961 5.515 1.00 83.56 295 ASP A O 1
ATOM 2383 N N . TYR A 1 296 ? 2.518 5.714 5.435 1.00 81.88 296 TYR A N 1
ATOM 2384 C CA . TYR A 1 296 ? 3.962 5.652 5.639 1.00 81.88 296 TYR A CA 1
ATOM 2385 C C . TYR A 1 296 ? 4.711 6.308 4.475 1.00 81.88 296 TYR A C 1
ATOM 2387 O O . TYR A 1 296 ? 5.621 7.114 4.683 1.00 81.88 296 TYR A O 1
ATOM 2395 N N . PHE A 1 297 ? 4.279 6.029 3.244 1.00 87.12 297 PHE A N 1
ATOM 2396 C CA . PHE A 1 297 ? 4.877 6.623 2.059 1.00 87.12 297 PHE A CA 1
ATOM 2397 C C . PHE A 1 297 ? 4.686 8.139 2.008 1.00 87.12 297 PHE A C 1
ATOM 2399 O O . PHE A 1 297 ? 5.650 8.873 1.799 1.00 87.12 297 PHE A O 1
ATOM 2406 N N . ARG A 1 298 ? 3.470 8.627 2.285 1.00 88.94 298 ARG A N 1
ATOM 2407 C CA . ARG A 1 298 ? 3.169 10.063 2.375 1.00 88.94 298 ARG A CA 1
ATOM 2408 C C . ARG A 1 298 ? 4.045 10.762 3.408 1.00 88.94 298 ARG A C 1
ATOM 2410 O O . ARG A 1 298 ? 4.452 11.901 3.196 1.00 88.94 298 ARG A O 1
ATOM 2417 N N . TYR A 1 299 ? 4.314 10.095 4.524 1.00 85.31 299 TYR A N 1
ATOM 2418 C CA . TYR A 1 299 ? 5.180 10.623 5.564 1.00 85.31 299 TYR A CA 1
ATOM 2419 C C . TYR A 1 299 ? 6.641 10.718 5.100 1.00 85.31 299 TYR A C 1
ATOM 2421 O O . TYR A 1 299 ? 7.281 11.748 5.316 1.00 85.31 299 TYR A O 1
ATOM 2429 N N . GLN A 1 300 ? 7.167 9.700 4.415 1.00 84.44 300 GLN A N 1
ATOM 2430 C CA . GLN A 1 300 ? 8.574 9.676 4.001 1.00 84.44 300 GLN A CA 1
ATOM 2431 C C . GLN A 1 300 ? 8.881 10.466 2.725 1.00 84.44 300 GLN A C 1
ATOM 2433 O O . GLN A 1 300 ? 9.853 11.224 2.708 1.00 84.44 300 GLN A O 1
ATOM 2438 N N . CYS A 1 301 ? 8.056 10.327 1.691 1.00 90.44 301 CYS A N 1
ATOM 2439 C CA . CYS A 1 301 ? 8.269 10.879 0.353 1.00 90.44 301 CYS A CA 1
ATOM 2440 C C . CYS A 1 301 ? 6.980 11.554 -0.138 1.00 90.44 301 CYS A C 1
ATOM 2442 O O . CYS A 1 301 ? 6.269 11.041 -1.006 1.00 90.44 301 CYS A O 1
ATOM 2444 N N . SER A 1 302 ? 6.627 12.685 0.476 1.00 93.12 302 SER A N 1
ATOM 2445 C CA . SER A 1 302 ? 5.337 13.340 0.256 1.00 93.12 302 SER A CA 1
ATOM 2446 C C . SER A 1 302 ? 5.158 13.872 -1.168 1.00 93.12 302 SER A C 1
ATOM 2448 O O . SER A 1 302 ? 4.046 13.811 -1.691 1.00 93.12 302 SER A O 1
ATOM 2450 N N . GLU A 1 303 ? 6.216 14.357 -1.827 1.00 96.00 303 GLU A N 1
ATOM 2451 C CA . GLU A 1 303 ? 6.114 14.839 -3.209 1.00 96.00 303 GLU A CA 1
ATOM 2452 C C . GLU A 1 303 ? 5.865 13.682 -4.183 1.00 96.00 303 GLU A C 1
ATOM 2454 O O . GLU A 1 303 ? 5.044 13.813 -5.094 1.00 96.00 303 GLU A O 1
ATOM 2459 N N . THR A 1 304 ? 6.540 12.546 -3.990 1.00 95.62 304 THR A N 1
ATOM 2460 C CA . THR A 1 304 ? 6.325 11.336 -4.796 1.00 95.62 304 THR A CA 1
ATOM 2461 C C . THR A 1 304 ? 4.951 10.722 -4.506 1.00 95.62 304 THR A C 1
ATOM 2463 O O . THR A 1 304 ? 4.248 10.329 -5.436 1.00 95.62 304 THR A O 1
ATOM 2466 N N . PHE A 1 305 ? 4.499 10.734 -3.246 1.00 95.50 305 PHE A N 1
ATOM 2467 C CA . PHE A 1 305 ? 3.132 10.346 -2.885 1.00 95.50 305 PHE A CA 1
ATOM 2468 C C . PHE A 1 305 ? 2.093 11.185 -3.638 1.00 95.50 305 PHE A C 1
ATOM 2470 O O . PHE A 1 305 ? 1.205 10.645 -4.294 1.00 95.50 305 PHE A O 1
ATOM 2477 N N . GLU A 1 306 ? 2.207 12.515 -3.589 1.00 96.56 306 GLU A N 1
ATOM 2478 C CA . GLU A 1 306 ? 1.279 13.408 -4.288 1.00 96.56 306 GLU A CA 1
ATOM 2479 C C . GLU A 1 306 ? 1.317 13.242 -5.809 1.00 96.56 306 GLU A C 1
ATOM 2481 O O . GLU A 1 306 ? 0.334 13.545 -6.493 1.00 96.56 306 GLU A O 1
ATOM 2486 N N . TYR A 1 307 ? 2.462 12.838 -6.356 1.00 96.50 307 TYR A N 1
ATOM 2487 C CA . TYR A 1 307 ? 2.588 12.527 -7.768 1.00 96.50 307 TYR A CA 1
ATOM 2488 C C . TYR A 1 307 ? 1.726 11.311 -8.134 1.00 96.50 307 TYR A C 1
ATOM 2490 O O . TYR A 1 307 ? 0.892 11.426 -9.038 1.00 96.50 307 TYR A O 1
ATOM 2498 N N . PHE A 1 308 ? 1.839 10.201 -7.397 1.00 96.56 308 PHE A N 1
ATOM 2499 C CA . PHE A 1 308 ? 1.000 9.024 -7.643 1.00 96.56 308 PHE A CA 1
ATOM 2500 C C . PHE A 1 308 ? -0.471 9.268 -7.336 1.00 96.56 308 PHE A C 1
ATOM 2502 O O . PHE A 1 308 ? -1.311 8.833 -8.110 1.00 96.56 308 PHE A O 1
ATOM 2509 N N . GLU A 1 309 ? -0.801 10.052 -6.311 1.00 95.06 309 GLU A N 1
ATOM 2510 C CA . GLU A 1 309 ? -2.191 10.419 -6.014 1.00 95.06 309 GLU A CA 1
ATOM 2511 C C . GLU A 1 309 ? -2.859 11.182 -7.174 1.00 95.06 309 GLU A C 1
ATOM 2513 O O . GLU A 1 309 ? -4.053 11.059 -7.431 1.00 95.06 309 GLU A O 1
ATOM 2518 N N . LYS A 1 310 ? -2.092 11.981 -7.928 1.00 93.31 310 LYS A N 1
ATOM 2519 C CA . LYS A 1 310 ? -2.606 12.646 -9.137 1.00 93.31 310 LYS A CA 1
ATOM 2520 C C . LYS A 1 310 ? -2.758 11.660 -10.293 1.00 93.31 310 LYS A C 1
ATOM 2522 O O . LYS A 1 310 ? -3.690 11.798 -11.090 1.00 93.31 310 LYS A O 1
ATOM 2527 N N . MET A 1 311 ? -1.846 10.696 -10.408 1.00 91.38 311 MET A N 1
ATOM 2528 C CA . MET A 1 311 ? -1.896 9.668 -11.447 1.00 91.38 311 MET A CA 1
ATOM 2529 C C . MET A 1 311 ? -2.985 8.626 -11.208 1.00 91.38 311 MET A C 1
ATOM 2531 O O . MET A 1 311 ? -3.589 8.185 -12.180 1.00 91.38 311 MET A O 1
ATOM 2535 N N . SER A 1 312 ? -3.287 8.285 -9.955 1.00 90.06 312 SER A N 1
ATOM 2536 C CA . SER A 1 312 ? -4.208 7.204 -9.590 1.00 90.06 312 SER A CA 1
ATOM 2537 C C . SER A 1 312 ? -5.609 7.387 -10.161 1.00 90.06 312 SER A C 1
ATOM 2539 O O . SER A 1 312 ? -6.217 6.417 -10.599 1.00 90.06 312 SER A O 1
ATOM 2541 N N . SER A 1 313 ? -6.060 8.633 -10.327 1.00 86.69 313 SER A N 1
ATOM 2542 C CA . SER A 1 313 ? -7.303 8.971 -11.039 1.00 86.69 313 SER A CA 1
ATOM 2543 C C . SER A 1 313 ? -7.394 8.437 -12.482 1.00 86.69 313 SER A C 1
ATOM 2545 O O . SER A 1 313 ? -8.481 8.358 -13.052 1.00 86.69 313 SER A O 1
ATOM 2547 N N . ARG A 1 314 ? -6.266 8.083 -13.112 1.00 86.06 314 ARG A N 1
ATOM 2548 C CA . ARG A 1 314 ? -6.218 7.446 -14.440 1.00 86.06 314 ARG A CA 1
ATOM 2549 C C . ARG A 1 314 ? -6.419 5.934 -14.366 1.00 86.06 314 ARG A C 1
ATOM 2551 O O . ARG A 1 314 ? -6.814 5.337 -15.371 1.00 86.06 314 ARG A O 1
ATOM 2558 N N . TRP A 1 315 ? -6.148 5.339 -13.209 1.00 82.31 315 TRP A N 1
ATOM 2559 C CA . TRP A 1 315 ? -6.194 3.904 -12.926 1.00 82.31 315 TRP A CA 1
ATOM 2560 C C . TRP A 1 315 ? -7.505 3.465 -12.256 1.00 82.31 315 TRP A C 1
ATOM 2562 O O . TRP A 1 315 ? -7.793 2.271 -12.222 1.00 82.31 315 TRP A O 1
ATOM 2572 N N . GLU A 1 316 ? -8.297 4.422 -11.768 1.00 71.25 316 GLU A N 1
ATOM 2573 C CA . GLU A 1 316 ? -9.710 4.259 -11.389 1.00 71.25 316 GLU A CA 1
ATOM 2574 C C . GLU A 1 316 ? -10.626 4.050 -12.614 1.00 71.25 316 GLU A C 1
ATOM 2576 O O . GLU A 1 316 ? -11.624 3.312 -12.474 1.00 71.25 316 GLU A O 1
#

pLDDT: mean 79.54, std 14.21, range [40.09, 98.38]

Foldseek 3Di:
DDDDDDPPPPVVVVVVVVVVVVVVVVVVVVVVVVVVVVVVVVVVVVVVVVVVVVVVVVVVVVVVVVVVVVVVVVVVVVVVVVVVVVVVVVVVVVVVLVVCLVVVHPSVLVVLLVVLVVQLVVLLVVQVPPWDWDDDPQWTQTPLGEIEHEPDDDPVQVVLLVSLCSLAQVLLVNVLRVVPAYEYEDEDFPDWDDDPRDIDTHQWDQDPVVSYIYGYDDPVVPCCSNLQVSQLNSLLVVCVVVVNCLPDPLQVVLLVVQLVLQLPNPSCVPCSVVLNPGSSSVRSRLRSCCSSGVVSSCSRRVSNSVVVVVVVVVSD

Organism: NCBI:txid333367

InterPro domains:
  IPR014781 Anthrax toxin, lethal/endema factor, N-/C-terminal [PF07737] (226-310)
  IPR024079 Metallopeptidase, catalytic domain superfamily [G3DSA:3.40.390.10] (153-313)

Radius of gyration: 51.05 Å; chains: 1; bounding box: 131×68×151 Å

Sequence (316 aa):
MRGFRAKYGAGILTGLMAAAVVCLAIGGYQAYSQTLQAQQELEQLKQTVRQKEDELDHLSDERQLLAEQMDELEAETGGLRIRRDFYQDALSGYEAAAKEVEERSEEGMRIMSELAVQQEVARLQECAFSMDYEEKDGKLTLENGLIILNEGVDERYPELCALYLNYVPKKILDRMAEEGWIIHMYSGVTGTGSYQGEDEEYAGTTYYDERKIDIAIEEDLDELPIRSTLLHEIGHVVDSYEDYASYEKPFTSCYQKEKSLFLDIKWNEYHAEYAARNATEYYAETLMVYWLAPDYFRYQCSETFEYFEKMSSRWE